Protein AF-0000000079571703 (afdb_homodimer)

Foldseek 3Di:
DDPLLLLLVLQLVQCLVPNLVRRDQQSSCVSSVHDRPPSCVVPVDSVSSLLSNLVSLLVVLVVQQVVLPPDPADLSNLLSVLVSLLCCLPPPLSSLVSLVRCCVPVVVSNVVSLVVSLVVQLVSCVVNPQPPSSVLSVVLSVVSNVVSVCSNPPDDDGDPSVVSSVVSVVSSVVNVVVVVD/DDPLLLLLVLQLVQCLVPNLVRRDQQSSCVSSVHDRPPSCVVPVDSVSSLLSNLVSLLVVLVVQQVVLPPDPADLSNLLSVLVSLLCCLPPPLSSLSSLVRCCVPVVVSNVVSLVVSLVVQLVSCVVNPQPPSSVLSVVLSVVSNVVSVCSNPPDDDGRPSVVSSVVSVVSSVVNVVVVVD

Organism: NCBI:txid1891644

InterPro domains:
  IPR001647 DNA-binding HTH domain, TetR-type [PS50977] (1-61)
  IPR009057 Homedomain-like superfamily [SSF46689] (3-68)
  IPR041583 Tetracyclin repressor-like, C-terminal, group 31 [PF17940] (73-173)

Structure (mmCIF, N/CA/C/O backbone):
data_AF-0000000079571703-model_v1
#
loop_
_entity.id
_entity.type
_entity.pdbx_description
1 polymer 'TetR family transcriptional regulator'
#
loop_
_atom_site.group_PDB
_atom_site.id
_atom_site.type_symbol
_atom_site.label_atom_id
_atom_site.label_alt_id
_atom_site.label_comp_id
_atom_site.label_asym_id
_atom_site.label_entity_id
_atom_site.label_seq_id
_atom_site.pdbx_PDB_ins_code
_atom_site.Cartn_x
_atom_site.Cartn_y
_atom_site.Cartn_z
_atom_site.occupancy
_atom_site.B_iso_or_equiv
_atom_site.auth_seq_id
_atom_site.auth_comp_id
_atom_site.auth_asym_id
_atom_site.auth_atom_id
_atom_site.pdbx_PDB_model_num
ATOM 1 N N . MET A 1 1 ? -10.977 -23.312 -18.25 1 82.06 1 MET A N 1
ATOM 2 C CA . MET A 1 1 ? -11.32 -22.672 -16.969 1 82.06 1 MET A CA 1
ATOM 3 C C . MET A 1 1 ? -12.43 -23.438 -16.266 1 82.06 1 MET A C 1
ATOM 5 O O . MET A 1 1 ? -13.438 -23.797 -16.891 1 82.06 1 MET A O 1
ATOM 9 N N . SER A 1 2 ? -12.133 -23.812 -15.055 1 91.31 2 SER A N 1
ATOM 10 C CA . SER A 1 2 ? -13.141 -24.547 -14.305 1 91.31 2 SER A CA 1
ATOM 11 C C . SER A 1 2 ? -14.281 -23.641 -13.852 1 91.31 2 SER A C 1
ATOM 13 O O . SER A 1 2 ? -14.148 -22.406 -13.875 1 91.31 2 SER A O 1
ATOM 15 N N . ARG A 1 3 ? -15.461 -24.234 -13.5 1 92.06 3 ARG A N 1
ATOM 16 C CA . ARG A 1 3 ? -16.594 -23.484 -12.984 1 92.06 3 ARG A CA 1
ATOM 17 C C . ARG A 1 3 ? -16.219 -22.719 -11.711 1 92.06 3 ARG A C 1
ATOM 19 O O . ARG A 1 3 ? -16.641 -21.578 -11.508 1 92.06 3 ARG A O 1
ATOM 26 N N . ARG A 1 4 ? -15.406 -23.375 -11.016 1 93.75 4 ARG A N 1
ATOM 27 C CA . ARG A 1 4 ? -14.938 -22.75 -9.773 1 93.75 4 ARG A CA 1
ATOM 28 C C . ARG A 1 4 ? -14.133 -21.5 -10.07 1 93.75 4 ARG A C 1
ATOM 30 O O . ARG A 1 4 ? -14.305 -20.469 -9.406 1 93.75 4 ARG A O 1
ATOM 37 N N . GLU A 1 5 ? -13.242 -21.625 -11.039 1 94.38 5 GLU A N 1
ATOM 38 C CA . GLU A 1 5 ? -12.43 -20.469 -11.43 1 94.38 5 GLU A CA 1
ATOM 39 C C . GLU A 1 5 ? -13.297 -19.344 -11.992 1 94.38 5 GLU A C 1
ATOM 41 O O . GLU A 1 5 ? -13.086 -18.172 -11.688 1 94.38 5 GLU A O 1
ATOM 46 N N . LEU A 1 6 ? -14.25 -19.719 -12.75 1 95.56 6 LEU A N 1
ATOM 47 C CA . LEU A 1 6 ? -15.172 -18.75 -13.336 1 95.56 6 LEU A CA 1
ATOM 48 C C . LEU A 1 6 ? -15.914 -17.984 -12.242 1 95.56 6 LEU A C 1
ATOM 50 O O . LEU A 1 6 ? -16.031 -16.75 -12.305 1 95.56 6 LEU A O 1
ATOM 54 N N . LEU A 1 7 ? -16.375 -18.719 -11.258 1 96.94 7 LEU A N 1
ATOM 55 C CA . LEU A 1 7 ? -17.141 -18.094 -10.18 1 96.94 7 LEU A CA 1
ATOM 56 C C . LEU A 1 7 ? -16.234 -17.219 -9.312 1 96.94 7 LEU A C 1
ATOM 58 O O . LEU A 1 7 ? -16.656 -16.141 -8.883 1 96.94 7 LEU A O 1
ATOM 62 N N . ALA A 1 8 ? -15.07 -17.719 -9.055 1 96.06 8 ALA A N 1
ATOM 63 C CA . ALA A 1 8 ? -14.125 -16.922 -8.273 1 96.06 8 ALA A CA 1
ATOM 64 C C . ALA A 1 8 ? -13.758 -15.625 -9.008 1 96.06 8 ALA A C 1
ATOM 66 O O . ALA A 1 8 ? -13.656 -14.562 -8.391 1 96.06 8 ALA A O 1
ATOM 67 N N . ASP A 1 9 ? -13.609 -15.711 -10.344 1 95.25 9 ASP A N 1
ATOM 68 C CA . ASP A 1 9 ? -13.344 -14.531 -11.156 1 95.25 9 ASP A CA 1
ATOM 69 C C . ASP A 1 9 ? -14.516 -13.555 -11.109 1 95.25 9 ASP A C 1
ATOM 71 O O . ASP A 1 9 ? -14.312 -12.344 -11.039 1 95.25 9 ASP A O 1
ATOM 75 N N . ALA A 1 10 ? -15.656 -14.086 -11.156 1 96.69 10 ALA A N 1
ATOM 76 C CA . ALA A 1 10 ? -16.859 -13.258 -11.062 1 96.69 10 ALA A CA 1
ATOM 77 C C . ALA A 1 10 ? -16.938 -12.562 -9.711 1 96.69 10 ALA A C 1
ATOM 79 O O . ALA A 1 10 ? -17.328 -11.391 -9.625 1 96.69 10 ALA A O 1
ATOM 80 N N . ALA A 1 11 ? -16.594 -13.336 -8.688 1 96.56 11 ALA A N 1
ATOM 81 C CA . ALA A 1 11 ? -16.562 -12.742 -7.355 1 96.56 11 ALA A CA 1
ATOM 82 C C . ALA A 1 11 ? -15.594 -11.562 -7.297 1 96.56 11 ALA A C 1
ATOM 84 O O . ALA A 1 11 ? -15.914 -10.516 -6.734 1 96.56 11 ALA A O 1
ATOM 85 N N . ILE A 1 12 ? -14.469 -11.742 -7.895 1 94.25 12 ILE A N 1
ATOM 86 C CA . ILE A 1 12 ? -13.461 -10.688 -7.961 1 94.25 12 ILE A CA 1
ATOM 87 C C . ILE A 1 12 ? -14.023 -9.469 -8.68 1 94.25 12 ILE A C 1
ATOM 89 O O . ILE A 1 12 ? -13.867 -8.336 -8.219 1 94.25 12 ILE A O 1
ATOM 93 N N . SER A 1 13 ? -14.75 -9.695 -9.742 1 94 13 SER A N 1
ATOM 94 C CA . SER A 1 13 ? -15.352 -8.609 -10.516 1 94 13 SER A CA 1
ATOM 95 C C . SER A 1 13 ? -16.391 -7.859 -9.695 1 94 13 SER A C 1
ATOM 97 O O . SER A 1 13 ? -16.453 -6.625 -9.727 1 94 13 SER A O 1
ATOM 99 N N . VAL A 1 14 ? -17.172 -8.586 -8.953 1 95.5 14 VAL A N 1
ATOM 100 C CA . VAL A 1 14 ? -18.219 -7.988 -8.117 1 95.5 14 VAL A CA 1
ATOM 101 C C . VAL A 1 14 ? -17.578 -7.055 -7.086 1 95.5 14 VAL A C 1
ATOM 103 O O . VAL A 1 14 ? -18 -5.91 -6.926 1 95.5 14 VAL A O 1
ATOM 106 N N . VAL A 1 15 ? -16.516 -7.531 -6.453 1 91.88 15 VAL A N 1
ATOM 107 C CA . VAL A 1 15 ? -15.875 -6.758 -5.398 1 91.88 15 VAL A CA 1
ATOM 108 C C . VAL A 1 15 ? -15.141 -5.566 -6.008 1 91.88 15 VAL A C 1
ATOM 110 O O . VAL A 1 15 ? -15.141 -4.473 -5.438 1 91.88 15 VAL A O 1
ATOM 113 N N . ALA A 1 16 ? -14.594 -5.789 -7.16 1 88.25 16 ALA A N 1
ATOM 114 C CA . ALA A 1 16 ? -13.883 -4.715 -7.848 1 88.25 16 ALA A CA 1
ATOM 115 C C . ALA A 1 16 ? -14.812 -3.547 -8.156 1 88.25 16 ALA A C 1
ATOM 117 O O . ALA A 1 16 ? -14.406 -2.385 -8.086 1 88.25 16 ALA A O 1
ATOM 118 N N . GLN A 1 17 ? -16.016 -3.822 -8.461 1 85.31 17 GLN A N 1
ATOM 119 C CA . GLN A 1 17 ? -16.984 -2.812 -8.906 1 85.31 17 GLN A CA 1
ATOM 120 C C . GLN A 1 17 ? -17.719 -2.191 -7.723 1 85.31 17 GLN A C 1
ATOM 122 O O . GLN A 1 17 ? -18.094 -1.02 -7.766 1 85.31 17 GLN A O 1
ATOM 127 N N . GLY A 1 18 ? -17.844 -2.969 -6.699 1 83.19 18 GLY A N 1
ATOM 128 C CA . GLY A 1 18 ? -18.734 -2.461 -5.676 1 83.19 18 GLY A CA 1
ATOM 129 C C . GLY A 1 18 ? -18.203 -2.645 -4.266 1 83.19 18 GLY A C 1
ATOM 130 O O . GLY A 1 18 ? -18.844 -2.232 -3.297 1 83.19 18 GLY A O 1
ATOM 131 N N . GLY A 1 19 ? -17.062 -3.246 -4.141 1 84.62 19 GLY A N 1
ATOM 132 C CA . GLY A 1 19 ? -16.531 -3.494 -2.812 1 84.62 19 GLY A CA 1
ATOM 133 C C . GLY A 1 19 ? -17.047 -4.777 -2.189 1 84.62 19 GLY A C 1
ATOM 134 O O . GLY A 1 19 ? -17.922 -5.434 -2.748 1 84.62 19 GLY A O 1
ATOM 135 N N . LEU A 1 20 ? -16.547 -5.105 -0.977 1 85.69 20 LEU A N 1
ATOM 136 C CA . LEU A 1 20 ? -16.859 -6.359 -0.301 1 85.69 20 LEU A CA 1
ATOM 137 C C . LEU A 1 20 ? -18.312 -6.391 0.14 1 85.69 20 LEU A C 1
ATOM 139 O O . LEU A 1 20 ? -18.922 -7.465 0.239 1 85.69 20 LEU A O 1
ATOM 143 N N . LYS A 1 21 ? -18.844 -5.258 0.403 1 84.62 21 LYS A N 1
ATOM 144 C CA . LYS A 1 21 ? -20.234 -5.18 0.853 1 84.62 21 LYS A CA 1
ATOM 145 C C . LYS A 1 21 ? -21.188 -5.691 -0.219 1 84.62 21 LYS A C 1
ATOM 147 O O . LYS A 1 21 ? -22.281 -6.156 0.093 1 84.62 21 LYS A O 1
ATOM 152 N N . ARG A 1 22 ? -20.766 -5.68 -1.418 1 90.5 22 ARG A N 1
ATOM 153 C CA . ARG A 1 22 ? -21.625 -6.086 -2.525 1 90.5 22 ARG A CA 1
ATOM 154 C C . ARG A 1 22 ? -21.453 -7.566 -2.85 1 90.5 22 ARG A C 1
ATOM 156 O O . ARG A 1 22 ? -22.172 -8.117 -3.676 1 90.5 22 ARG A O 1
ATOM 163 N N . LEU A 1 23 ? -20.484 -8.148 -2.229 1 94.06 23 LEU A N 1
ATOM 164 C CA . LEU A 1 23 ? -20.203 -9.555 -2.502 1 94.06 23 LEU A CA 1
ATOM 165 C C . LEU A 1 23 ? -21.281 -10.453 -1.917 1 94.06 23 LEU A C 1
ATOM 167 O O . LEU A 1 23 ? -21.312 -10.68 -0.706 1 94.06 23 LEU A O 1
ATOM 171 N N . THR A 1 24 ? -22.156 -10.938 -2.752 1 95.81 24 THR A N 1
ATOM 172 C CA . THR A 1 24 ? -23.172 -11.938 -2.402 1 95.81 24 THR A CA 1
ATOM 173 C C . THR A 1 24 ? -23.172 -13.07 -3.422 1 95.81 24 THR A C 1
ATOM 175 O O . THR A 1 24 ? -22.719 -12.906 -4.551 1 95.81 24 THR A O 1
ATOM 178 N N . HIS A 1 25 ? -23.703 -14.195 -2.922 1 97.38 25 HIS A N 1
ATOM 179 C CA . HIS A 1 25 ? -23.812 -15.312 -3.854 1 97.38 25 HIS A CA 1
ATOM 180 C C . HIS A 1 25 ? -24.641 -14.922 -5.074 1 97.38 25 HIS A C 1
ATOM 182 O O . HIS A 1 25 ? -24.281 -15.25 -6.207 1 97.38 25 HIS A O 1
ATOM 188 N N . ARG A 1 26 ? -25.656 -14.172 -4.844 1 97.38 26 ARG A N 1
ATOM 189 C CA . ARG A 1 26 ? -26.547 -13.742 -5.922 1 97.38 26 ARG A CA 1
ATOM 190 C C . ARG A 1 26 ? -25.812 -12.82 -6.895 1 97.38 26 ARG A C 1
ATOM 192 O O . ARG A 1 26 ? -25.938 -12.969 -8.109 1 97.38 26 ARG A O 1
ATOM 199 N N . ALA A 1 27 ? -25.125 -11.945 -6.414 1 97.56 27 ALA A N 1
ATOM 200 C CA . ALA A 1 27 ? -24.375 -11.008 -7.246 1 97.56 27 ALA A CA 1
ATOM 201 C C . ALA A 1 27 ? -23.328 -11.742 -8.086 1 97.56 27 ALA A C 1
ATOM 203 O O . ALA A 1 27 ? -23.094 -11.391 -9.242 1 97.56 27 ALA A O 1
ATOM 204 N N . VAL A 1 28 ? -22.672 -12.703 -7.496 1 98 28 VAL A N 1
ATOM 205 C CA . VAL A 1 28 ? -21.656 -13.484 -8.195 1 98 28 VAL A CA 1
ATOM 206 C C . VAL A 1 28 ? -22.297 -14.312 -9.297 1 98 28 VAL A C 1
ATOM 208 O O . VAL A 1 28 ? -21.797 -14.359 -10.422 1 98 28 VAL A O 1
ATOM 211 N N . ASP A 1 29 ? -23.406 -14.914 -8.961 1 98.12 29 ASP A N 1
ATOM 212 C CA . ASP A 1 29 ? -24.141 -15.664 -9.977 1 98.12 29 ASP A CA 1
ATOM 213 C C . ASP A 1 29 ? -24.469 -14.781 -11.18 1 98.12 29 ASP A C 1
ATOM 215 O O . ASP A 1 29 ? -24.25 -15.18 -12.32 1 98.12 29 ASP A O 1
ATOM 219 N N . ALA A 1 30 ? -24.984 -13.641 -10.891 1 98.06 30 ALA A N 1
ATOM 220 C CA . ALA A 1 30 ? -25.359 -12.688 -11.938 1 98.06 30 ALA A CA 1
ATOM 221 C C . ALA A 1 30 ? -24.141 -12.281 -12.766 1 98.06 30 ALA A C 1
ATOM 223 O O . ALA A 1 30 ? -24.203 -12.273 -14 1 98.06 30 ALA A O 1
ATOM 224 N N . SER A 1 31 ? -23.109 -11.969 -12.117 1 96.69 31 SER A N 1
ATOM 225 C CA . SER A 1 31 ? -21.891 -11.539 -12.789 1 96.69 31 SER A CA 1
ATOM 226 C C . SER A 1 31 ? -21.328 -12.648 -13.68 1 96.69 31 SER A C 1
ATOM 228 O O . SER A 1 31 ? -20.797 -12.367 -14.75 1 96.69 31 SER A O 1
ATOM 230 N N . ALA A 1 32 ? -21.453 -13.867 -13.227 1 97.19 32 ALA A N 1
ATOM 231 C CA . ALA A 1 32 ? -20.891 -15.016 -13.938 1 97.19 32 ALA A CA 1
ATOM 232 C C . ALA A 1 32 ? -21.844 -15.484 -15.039 1 97.19 32 ALA A C 1
ATOM 234 O O . ALA A 1 32 ? -21.469 -16.297 -15.883 1 97.19 32 ALA A O 1
ATOM 235 N N . GLY A 1 33 ? -23.031 -14.961 -14.992 1 97.69 33 GLY A N 1
ATOM 236 C CA . GLY A 1 33 ? -24.016 -15.391 -15.969 1 97.69 33 GLY A CA 1
ATOM 237 C C . GLY A 1 33 ? -24.469 -16.828 -15.766 1 97.69 33 GLY A C 1
ATOM 238 O O . GLY A 1 33 ? -24.641 -17.578 -16.734 1 97.69 33 GLY A O 1
ATOM 239 N N . VAL A 1 34 ? -24.562 -17.234 -14.555 1 97.31 34 VAL A N 1
ATOM 240 C CA . VAL A 1 34 ? -25.016 -18.594 -14.219 1 97.31 34 VAL A CA 1
ATOM 241 C C . VAL A 1 34 ? -26.328 -18.516 -13.461 1 97.31 34 VAL A C 1
ATOM 243 O O . VAL A 1 34 ? -26.719 -17.469 -12.961 1 97.31 34 VAL A O 1
ATOM 246 N N . PRO A 1 35 ? -27.016 -19.609 -13.406 1 97.06 35 PRO A N 1
ATOM 247 C CA . PRO A 1 35 ? -28.266 -19.625 -12.648 1 97.06 35 PRO A CA 1
ATOM 248 C C . PRO A 1 35 ? -28.078 -19.266 -11.18 1 97.06 35 PRO A C 1
ATOM 250 O O . PRO A 1 35 ? -27.047 -19.594 -10.586 1 97.06 35 PRO A O 1
ATOM 253 N N . THR A 1 36 ? -29.125 -18.641 -10.703 1 96.25 36 THR A N 1
ATOM 254 C CA . THR A 1 36 ? -29.125 -18.281 -9.289 1 96.25 36 THR A CA 1
ATOM 255 C C . THR A 1 36 ? -28.922 -19.516 -8.414 1 96.25 36 THR A C 1
ATOM 257 O O . THR A 1 36 ? -29.516 -20.562 -8.672 1 96.25 36 THR A O 1
ATOM 260 N N . GLY A 1 37 ? -28.094 -19.359 -7.418 1 96.12 37 GLY A N 1
ATOM 261 C CA . GLY A 1 37 ? -27.859 -20.453 -6.484 1 96.12 37 GLY A CA 1
ATOM 262 C C . GLY A 1 37 ? -26.641 -21.281 -6.828 1 96.12 37 GLY A C 1
ATOM 263 O O . GLY A 1 37 ? -26.219 -22.125 -6.043 1 96.12 37 GLY A O 1
ATOM 264 N N . THR A 1 38 ? -26.016 -21.062 -7.953 1 97.31 38 THR A N 1
ATOM 265 C CA . THR A 1 38 ? -24.844 -21.812 -8.391 1 97.31 38 THR A CA 1
ATOM 266 C C . THR A 1 38 ? -23.672 -21.578 -7.453 1 97.31 38 THR A C 1
ATOM 268 O O . THR A 1 38 ? -23.016 -22.531 -7.008 1 97.31 38 THR A O 1
ATOM 271 N N . THR A 1 39 ? -23.344 -20.328 -7.16 1 97.56 39 THR A N 1
ATOM 272 C CA . THR A 1 39 ? -22.219 -19.969 -6.301 1 97.56 39 THR A CA 1
ATOM 273 C C . THR A 1 39 ? -22.406 -20.562 -4.906 1 97.56 39 THR A C 1
ATOM 275 O O . THR A 1 39 ? -21.453 -21.094 -4.324 1 97.56 39 THR A O 1
ATOM 278 N N . SER A 1 40 ? -23.625 -20.562 -4.418 1 96.56 40 SER A N 1
ATOM 279 C CA . SER A 1 40 ? -23.875 -21.078 -3.076 1 96.56 40 SER A CA 1
ATOM 280 C C . SER A 1 40 ? -23.688 -22.594 -3.016 1 96.56 40 SER A C 1
ATOM 282 O O . SER A 1 40 ? -23.422 -23.141 -1.949 1 96.56 40 SER A O 1
ATOM 284 N N . ASN A 1 41 ? -23.828 -23.219 -4.148 1 96.5 41 ASN A N 1
ATOM 285 C CA . ASN A 1 41 ? -23.578 -24.656 -4.215 1 96.5 41 ASN A CA 1
ATOM 286 C C . ASN A 1 41 ? -22.109 -24.984 -3.998 1 96.5 41 ASN A C 1
ATOM 288 O O . ASN A 1 41 ? -21.766 -26.047 -3.471 1 96.5 41 ASN A O 1
ATOM 292 N N . TYR A 1 42 ? -21.266 -24.109 -4.383 1 96.44 42 TYR A N 1
ATOM 293 C CA . TYR A 1 42 ? -19.828 -24.297 -4.234 1 96.44 42 TYR A CA 1
ATOM 294 C C . TYR A 1 42 ? -19.344 -23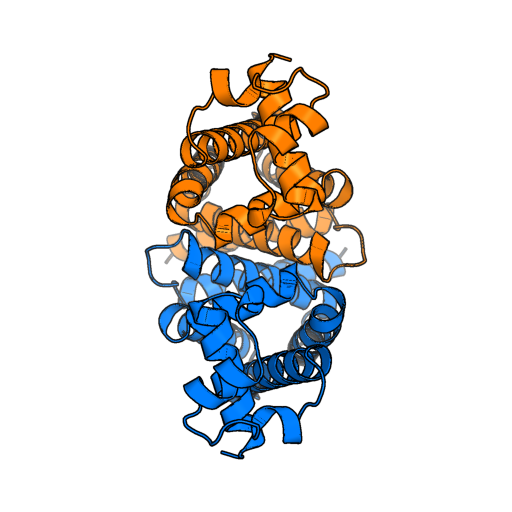.797 -2.881 1 96.44 42 TYR A C 1
ATOM 296 O O . TYR A 1 42 ? -18.484 -24.422 -2.244 1 96.44 42 TYR A O 1
ATOM 304 N N . TRP A 1 43 ? -19.812 -22.672 -2.506 1 97.31 43 TRP A N 1
ATOM 305 C CA . TRP A 1 43 ? -19.453 -22 -1.262 1 97.31 43 TRP A CA 1
ATOM 306 C C . TRP A 1 43 ? -20.688 -21.578 -0.482 1 97.31 43 TRP A C 1
ATOM 308 O O . TRP A 1 43 ? -21.328 -20.578 -0.816 1 97.31 43 TRP A O 1
ATOM 318 N N . ASN A 1 44 ? -20.906 -22.141 0.595 1 93.62 44 ASN A N 1
ATOM 319 C CA . ASN A 1 44 ? -22.203 -22.031 1.275 1 93.62 44 ASN A CA 1
ATOM 320 C C . ASN A 1 44 ? -22.188 -20.891 2.285 1 93.62 44 ASN A C 1
ATOM 322 O O . ASN A 1 44 ? -23.188 -20.656 2.982 1 93.62 44 ASN A O 1
ATOM 326 N N . SER A 1 45 ? -21.062 -20.312 2.494 1 95.25 45 SER A N 1
ATOM 327 C CA . SER A 1 45 ? -20.984 -19.156 3.367 1 95.25 45 SER A CA 1
ATOM 328 C C . SER A 1 45 ? -20.219 -18.016 2.703 1 95.25 45 SER A C 1
ATOM 330 O O . SER A 1 45 ? -19.422 -18.234 1.78 1 95.25 45 SER A O 1
ATOM 332 N N . ARG A 1 46 ? -20.484 -16.844 3.127 1 92.38 46 ARG A N 1
ATOM 333 C CA . ARG A 1 46 ? -19.766 -15.68 2.629 1 92.38 46 ARG A CA 1
ATOM 334 C C . ARG A 1 46 ? -18.266 -15.82 2.85 1 92.38 46 ARG A C 1
ATOM 336 O O . ARG A 1 46 ? -17.453 -15.445 1.99 1 92.38 46 ARG A O 1
ATOM 343 N N . GLN A 1 47 ? -17.969 -16.438 4.008 1 91.94 47 GLN A N 1
ATOM 344 C CA . GLN A 1 47 ? -16.562 -16.625 4.324 1 91.94 47 GLN A CA 1
ATOM 345 C C . GLN A 1 47 ? -15.906 -17.594 3.344 1 91.94 47 GLN A C 1
ATOM 347 O O . GLN A 1 47 ? -14.773 -17.375 2.902 1 91.94 47 GLN A O 1
ATOM 352 N N . ALA A 1 48 ? -16.578 -18.578 3.066 1 95.12 48 ALA A N 1
ATOM 353 C CA . ALA A 1 48 ? -16.047 -19.531 2.096 1 95.12 48 ALA A CA 1
ATOM 354 C C . ALA A 1 48 ? -15.852 -18.875 0.731 1 95.12 48 ALA A C 1
ATOM 356 O O . ALA A 1 48 ? -14.891 -19.188 0.025 1 95.12 48 ALA A O 1
ATOM 357 N N . LEU A 1 49 ? -16.75 -18.062 0.39 1 95.5 49 LEU A N 1
ATOM 358 C CA . LEU A 1 49 ? -16.641 -17.328 -0.871 1 95.5 49 LEU A CA 1
ATOM 359 C C . LEU A 1 49 ? -15.445 -16.391 -0.865 1 95.5 49 LEU A C 1
ATOM 361 O O . LEU A 1 49 ? -14.703 -16.312 -1.848 1 95.5 49 LEU A O 1
ATOM 365 N N . VAL A 1 50 ? -15.203 -15.75 0.191 1 93.31 50 VAL A N 1
ATOM 366 C CA . VAL A 1 50 ? -14.062 -14.859 0.339 1 93.31 50 VAL A CA 1
ATOM 367 C C . VAL A 1 50 ? -12.766 -15.664 0.238 1 93.31 50 VAL A C 1
ATOM 369 O O . VAL A 1 50 ? -11.828 -15.266 -0.462 1 93.31 50 VAL A O 1
ATOM 372 N N . ASP A 1 51 ? -12.742 -16.797 0.911 1 92.75 51 ASP A N 1
ATOM 373 C CA . ASP A 1 51 ? -11.57 -17.656 0.856 1 92.75 51 ASP A CA 1
ATOM 374 C C . ASP A 1 51 ? -11.281 -18.109 -0.576 1 92.75 51 ASP A C 1
ATOM 376 O O . ASP A 1 51 ? -10.125 -18.188 -0.984 1 92.75 51 ASP A O 1
ATOM 380 N N . ALA A 1 52 ? -12.328 -18.328 -1.262 1 93.94 52 ALA A N 1
ATOM 381 C CA . ALA A 1 52 ? -12.18 -18.734 -2.656 1 93.94 52 ALA A CA 1
ATOM 382 C C . ALA A 1 52 ? -11.594 -17.609 -3.502 1 93.94 52 ALA A C 1
ATOM 384 O O . ALA A 1 52 ? -10.773 -17.844 -4.387 1 93.94 52 ALA A O 1
ATOM 385 N N . MET A 1 53 ? -12.039 -16.484 -3.293 1 92.88 53 MET A N 1
ATOM 386 C CA . MET A 1 53 ? -11.516 -15.305 -3.99 1 92.88 53 MET A CA 1
ATOM 387 C C . MET A 1 53 ? -10.031 -15.117 -3.697 1 92.88 53 MET A C 1
ATOM 389 O O . MET A 1 53 ? -9.234 -14.875 -4.609 1 92.88 53 MET A O 1
ATOM 393 N N . ILE A 1 54 ? -9.633 -15.227 -2.42 1 91.25 54 ILE A N 1
ATOM 394 C CA . ILE A 1 54 ? -8.25 -15.078 -1.991 1 91.25 54 ILE A CA 1
ATOM 395 C C . ILE A 1 54 ? -7.387 -16.141 -2.654 1 91.25 54 ILE A C 1
ATOM 397 O O . ILE A 1 54 ? -6.301 -15.852 -3.164 1 91.25 54 ILE A O 1
ATOM 401 N N . ALA A 1 55 ? -7.887 -17.344 -2.672 1 91.31 55 ALA A N 1
ATOM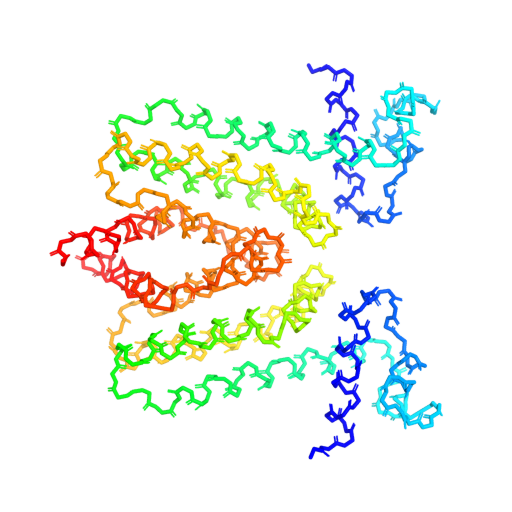 402 C CA . ALA A 1 55 ? -7.168 -18.438 -3.316 1 91.31 55 ALA A CA 1
ATOM 403 C C . ALA A 1 55 ? -6.977 -18.172 -4.805 1 91.31 55 ALA A C 1
ATOM 405 O O . ALA A 1 55 ? -5.91 -18.453 -5.359 1 91.31 55 ALA A O 1
ATOM 406 N N . ARG A 1 56 ? -8.016 -17.656 -5.43 1 92.5 56 ARG A N 1
ATOM 407 C CA . ARG A 1 56 ? -7.938 -17.328 -6.848 1 92.5 56 ARG A CA 1
ATOM 408 C C . ARG A 1 56 ? -6.895 -16.25 -7.105 1 92.5 56 ARG A C 1
ATOM 410 O O . ARG A 1 56 ? -6.105 -16.359 -8.047 1 92.5 56 ARG A O 1
ATOM 417 N N . LEU A 1 57 ? -6.871 -15.234 -6.328 1 90.06 57 LEU A N 1
ATOM 418 C CA . LEU A 1 57 ? -5.883 -14.172 -6.453 1 90.06 57 LEU A CA 1
ATOM 419 C C . LEU A 1 57 ? -4.469 -14.711 -6.277 1 90.06 57 LEU A C 1
ATOM 421 O O . LEU A 1 57 ? -3.559 -14.336 -7.02 1 90.06 57 LEU A O 1
ATOM 425 N N . GLU A 1 58 ? -4.27 -15.547 -5.281 1 87.38 58 GLU A N 1
ATOM 426 C CA . GLU A 1 58 ? -2.979 -16.188 -5.059 1 87.38 58 GLU A CA 1
ATOM 427 C C . GLU A 1 58 ? -2.533 -16.969 -6.289 1 87.38 58 GLU A C 1
ATOM 429 O O . GLU A 1 58 ? -1.363 -16.922 -6.676 1 87.38 58 GLU A O 1
ATOM 434 N N . GLU A 1 59 ? -3.482 -17.672 -6.84 1 87.88 59 GLU A N 1
ATOM 435 C CA . GLU A 1 59 ? -3.182 -18.438 -8.047 1 87.88 59 GLU A CA 1
ATOM 436 C C . GLU A 1 59 ? -2.717 -17.516 -9.18 1 87.88 59 GLU A C 1
ATOM 438 O O . GLU A 1 59 ? -1.771 -17.844 -9.898 1 87.88 59 GLU A O 1
ATOM 443 N N . LEU A 1 60 ? -3.371 -16.5 -9.32 1 84.75 60 LEU A N 1
ATOM 444 C CA . LEU A 1 60 ? -3.014 -15.531 -10.359 1 84.75 60 LEU A CA 1
ATOM 445 C C . LEU A 1 60 ? -1.637 -14.938 -10.086 1 84.75 60 LEU A C 1
ATOM 447 O O . LEU A 1 60 ? -0.85 -14.734 -11.016 1 84.75 60 LEU A O 1
ATOM 451 N N . ASP A 1 61 ? -1.327 -14.648 -8.828 1 81.62 61 ASP A N 1
ATOM 452 C CA . ASP A 1 61 ? -0.01 -14.148 -8.445 1 81.62 61 ASP A CA 1
ATOM 453 C C . ASP A 1 61 ? 1.078 -15.172 -8.766 1 81.62 61 ASP A C 1
ATOM 455 O O . ASP A 1 61 ? 2.121 -14.828 -9.32 1 81.62 61 ASP A O 1
ATOM 459 N N . PHE A 1 62 ? 0.806 -16.391 -8.398 1 79.88 62 PHE A N 1
ATOM 460 C CA . PHE A 1 62 ? 1.773 -17.453 -8.641 1 79.88 62 PHE A CA 1
ATOM 461 C C . PHE A 1 62 ? 2 -17.656 -10.133 1 79.88 62 PHE A C 1
ATOM 463 O O . PHE A 1 62 ? 3.121 -17.922 -10.562 1 79.88 62 PHE A O 1
ATOM 470 N N . ALA A 1 63 ? 0.912 -17.469 -10.875 1 76.88 63 ALA A N 1
ATOM 471 C CA . ALA A 1 63 ? 1.037 -17.609 -12.32 1 76.88 63 ALA A CA 1
ATOM 472 C C . ALA A 1 63 ? 1.991 -16.562 -12.891 1 76.88 63 ALA A C 1
ATOM 474 O O . ALA A 1 63 ? 2.756 -16.844 -13.812 1 76.88 63 ALA A O 1
ATOM 475 N N . VAL A 1 64 ? 1.959 -15.438 -12.359 1 70.88 64 VAL A N 1
ATOM 476 C CA . VAL A 1 64 ? 2.861 -14.375 -12.781 1 70.88 64 VAL A CA 1
ATOM 477 C C . VAL A 1 64 ? 4.301 -14.75 -12.438 1 70.88 64 VAL A C 1
ATOM 479 O O . VAL A 1 64 ? 5.207 -14.578 -13.25 1 70.88 64 VAL A O 1
ATOM 482 N N . TRP A 1 65 ? 4.453 -15.242 -11.219 1 70.19 65 TRP A N 1
ATOM 483 C CA . TRP A 1 65 ? 5.785 -15.625 -10.766 1 70.19 65 TRP A CA 1
ATOM 484 C C . TRP A 1 65 ? 6.309 -16.812 -11.562 1 70.19 65 TRP A C 1
ATOM 486 O O . TRP A 1 65 ? 7.492 -16.859 -11.906 1 70.19 65 TRP A O 1
ATOM 496 N N . ARG A 1 66 ? 5.379 -17.734 -11.789 1 69.56 66 ARG A N 1
ATOM 497 C CA . ARG A 1 66 ? 5.77 -18.922 -12.539 1 69.56 66 ARG A CA 1
ATOM 498 C C . ARG A 1 66 ? 6.156 -18.562 -13.969 1 69.56 66 ARG A C 1
ATOM 500 O O . ARG A 1 66 ? 7.027 -19.203 -14.562 1 69.56 66 ARG A O 1
ATOM 507 N N . ALA A 1 67 ? 5.414 -17.578 -14.438 1 64.81 67 ALA A N 1
ATOM 508 C CA . ALA A 1 67 ? 5.711 -17.156 -15.805 1 64.81 67 ALA A CA 1
ATOM 509 C C . ALA A 1 67 ? 7.082 -16.5 -15.891 1 64.81 67 ALA A C 1
ATOM 511 O O . ALA A 1 67 ? 7.676 -16.422 -16.969 1 64.81 67 ALA A O 1
ATOM 512 N N . THR A 1 68 ? 7.469 -15.883 -14.766 1 59.22 68 THR A N 1
ATOM 513 C CA . THR A 1 68 ? 8.797 -15.289 -14.703 1 59.22 68 THR A CA 1
ATOM 514 C C . THR A 1 68 ? 9.859 -16.359 -14.5 1 59.22 68 THR A C 1
ATOM 516 O O . THR A 1 68 ? 11.055 -16.109 -14.68 1 59.22 68 THR A O 1
ATOM 519 N N . VAL A 1 69 ? 9.523 -17.75 -14.047 1 57.56 69 VAL A N 1
ATOM 520 C CA . VAL A 1 69 ? 10.414 -18.844 -13.688 1 57.56 69 VAL A CA 1
ATOM 521 C C . VAL A 1 69 ? 10.789 -19.641 -14.938 1 57.56 69 VAL A C 1
ATOM 523 O O . VAL A 1 69 ? 9.992 -19.75 -15.867 1 57.56 69 VAL A O 1
ATOM 526 N N . PRO A 1 70 ? 12.258 -20.344 -14.57 1 59.72 70 PRO A N 1
ATOM 527 C CA . PRO A 1 70 ? 13.414 -19.922 -13.758 1 59.72 70 PRO A CA 1
ATOM 528 C C . PRO A 1 70 ? 14.297 -18.906 -14.477 1 59.72 70 PRO A C 1
ATOM 530 O O . PRO A 1 70 ? 14.766 -19.172 -15.594 1 59.72 70 PRO A O 1
ATOM 533 N N . PRO A 1 71 ? 14.266 -17.531 -13.734 1 64.25 71 PRO A N 1
ATOM 534 C CA . PRO A 1 71 ? 15.148 -16.578 -14.414 1 64.25 71 PRO A CA 1
ATOM 535 C C . PRO A 1 71 ? 16.609 -17.016 -14.398 1 64.25 71 PRO A C 1
ATOM 537 O O . PRO A 1 71 ? 17.062 -17.641 -13.43 1 64.25 71 PRO A O 1
ATOM 540 N N . GLU A 1 72 ? 17.25 -17.047 -15.5 1 76.88 72 GLU A N 1
ATOM 541 C CA . GLU A 1 72 ? 18.656 -17.438 -15.641 1 76.88 72 GLU A CA 1
ATOM 542 C C . GLU A 1 72 ? 19.547 -16.672 -14.664 1 76.88 72 GLU A C 1
ATOM 544 O O . GLU A 1 72 ? 20.531 -17.203 -14.164 1 76.88 72 GLU A O 1
ATOM 549 N N . ASP A 1 73 ? 19.172 -15.523 -14.406 1 90.38 73 ASP A N 1
ATOM 550 C CA . ASP A 1 73 ? 19.969 -14.742 -13.469 1 90.38 73 ASP A CA 1
ATOM 551 C C . ASP A 1 73 ? 19.109 -13.758 -12.695 1 90.38 73 ASP A C 1
ATOM 553 O O . ASP A 1 73 ? 17.891 -13.688 -12.914 1 90.38 73 ASP A O 1
ATOM 557 N N . LEU A 1 74 ? 19.719 -13.148 -11.805 1 92.12 74 LEU A N 1
ATOM 558 C CA . LEU A 1 74 ? 19.031 -12.266 -10.859 1 92.12 74 LEU A CA 1
ATOM 559 C C . LEU A 1 74 ? 18.406 -11.07 -11.57 1 92.12 74 LEU A C 1
ATOM 561 O O . LEU A 1 74 ? 17.297 -10.656 -11.234 1 92.12 74 LEU A O 1
ATOM 565 N N . ASP A 1 75 ? 19.094 -10.562 -12.594 1 92.31 75 ASP A N 1
ATOM 566 C CA . ASP A 1 75 ? 18.594 -9.414 -13.336 1 92.31 75 ASP A CA 1
ATOM 567 C C . ASP A 1 75 ? 17.312 -9.773 -14.094 1 92.31 75 ASP A C 1
ATOM 569 O O . ASP A 1 75 ? 16.375 -8.984 -14.148 1 92.31 75 ASP A O 1
ATOM 573 N N . GLU A 1 76 ? 17.312 -10.914 -14.656 1 91.88 76 GLU A N 1
ATOM 574 C CA . GLU A 1 76 ? 16.125 -11.398 -15.344 1 91.88 76 GLU A CA 1
ATOM 575 C C . GLU A 1 76 ? 14.961 -11.602 -14.375 1 91.88 76 GLU A C 1
ATOM 577 O O . GLU A 1 76 ? 13.812 -11.281 -14.695 1 91.88 76 GLU A O 1
ATOM 582 N N . LEU A 1 77 ? 15.312 -12.109 -13.25 1 91.38 77 LEU A N 1
ATOM 583 C CA . LEU A 1 77 ? 14.297 -12.312 -12.219 1 91.38 77 LEU A CA 1
ATOM 584 C C . LEU A 1 77 ? 13.664 -10.984 -11.812 1 91.38 77 LEU A C 1
ATOM 586 O O . LEU A 1 77 ? 12.438 -10.844 -11.828 1 91.38 77 LEU A O 1
ATOM 590 N N . LEU A 1 78 ? 14.445 -10.023 -11.523 1 93.62 78 LEU A N 1
ATOM 591 C CA . LEU A 1 78 ? 13.977 -8.727 -11.039 1 93.62 78 LEU A CA 1
ATOM 592 C C . LEU A 1 78 ? 13.273 -7.953 -12.148 1 93.62 78 LEU A C 1
ATOM 594 O O . LEU A 1 78 ? 12.273 -7.273 -11.898 1 93.62 78 LEU A O 1
ATOM 598 N N . GLY A 1 79 ? 13.805 -8.047 -13.32 1 93.19 79 GLY A N 1
ATOM 599 C CA . GLY A 1 79 ? 13.133 -7.457 -14.469 1 93.19 79 GLY A CA 1
ATOM 600 C C . GLY A 1 79 ? 11.766 -8.062 -14.734 1 93.19 79 GLY A C 1
ATOM 601 O O . GLY A 1 79 ? 10.812 -7.348 -15.031 1 93.19 79 GLY A O 1
ATOM 602 N N . GLY A 1 80 ? 11.703 -9.391 -14.672 1 91.56 80 GLY A N 1
ATOM 603 C CA . GLY A 1 80 ? 10.43 -10.078 -14.82 1 91.56 80 GLY A CA 1
ATOM 604 C C . GLY A 1 80 ? 9.414 -9.664 -13.773 1 91.56 80 GLY A C 1
ATOM 605 O O . GLY A 1 80 ? 8.234 -9.484 -14.086 1 91.56 80 GLY A O 1
ATOM 606 N N . LEU A 1 81 ? 9.852 -9.539 -12.562 1 92 81 LEU A N 1
ATOM 607 C CA . LEU A 1 81 ? 8.977 -9.078 -11.484 1 92 81 LEU A CA 1
ATOM 608 C C . LEU A 1 81 ? 8.469 -7.668 -11.766 1 92 81 LEU A C 1
ATOM 610 O O . LEU A 1 81 ? 7.273 -7.391 -11.609 1 92 81 LEU A O 1
ATOM 614 N N . ALA A 1 82 ? 9.336 -6.801 -12.156 1 94.75 82 ALA A N 1
ATOM 615 C CA . ALA A 1 82 ? 8.953 -5.43 -12.484 1 94.75 82 ALA A CA 1
ATOM 616 C C . ALA A 1 82 ? 7.91 -5.398 -13.594 1 94.75 82 ALA A C 1
ATOM 618 O O . ALA A 1 82 ? 6.93 -4.66 -13.516 1 94.75 82 ALA A O 1
ATOM 619 N N . ASN A 1 83 ? 8.117 -6.191 -14.594 1 93.25 83 ASN A N 1
ATOM 620 C CA . ASN A 1 83 ? 7.16 -6.281 -15.688 1 93.25 83 ASN A CA 1
ATOM 621 C C . ASN A 1 83 ? 5.801 -6.785 -15.211 1 93.25 83 ASN A C 1
ATOM 623 O O . ASN A 1 83 ? 4.762 -6.281 -15.641 1 93.25 83 ASN A O 1
ATOM 627 N N . ALA A 1 84 ? 5.84 -7.762 -14.398 1 91.31 84 ALA A N 1
ATOM 628 C CA . ALA A 1 84 ? 4.598 -8.32 -13.867 1 91.31 84 ALA A CA 1
ATOM 629 C C . ALA A 1 84 ? 3.811 -7.273 -13.094 1 91.31 84 ALA A C 1
ATOM 631 O O . ALA A 1 84 ? 2.59 -7.172 -13.234 1 91.31 84 ALA A O 1
ATOM 632 N N . ILE A 1 85 ? 4.469 -6.523 -12.297 1 93.38 85 ILE A N 1
ATOM 633 C CA . ILE A 1 85 ? 3.836 -5.469 -11.516 1 93.38 85 ILE A CA 1
ATOM 634 C C . ILE A 1 85 ? 3.256 -4.406 -12.445 1 93.38 85 ILE A C 1
ATOM 636 O O . ILE A 1 85 ? 2.117 -3.973 -12.266 1 93.38 85 ILE A O 1
ATOM 640 N N . ALA A 1 86 ? 4.043 -4.02 -13.422 1 93.5 86 ALA A N 1
ATOM 641 C CA . ALA A 1 86 ? 3.576 -3.029 -14.383 1 93.5 86 ALA A CA 1
ATOM 642 C C . ALA A 1 86 ? 2.328 -3.518 -15.117 1 93.5 86 ALA A C 1
ATOM 644 O O . ALA A 1 86 ? 1.381 -2.756 -15.312 1 93.5 86 ALA A O 1
ATOM 645 N N . MET A 1 87 ? 2.34 -4.723 -15.477 1 91.12 87 MET A N 1
ATOM 646 C CA . MET A 1 87 ? 1.199 -5.305 -16.172 1 91.12 87 MET A CA 1
ATOM 647 C C . MET A 1 87 ? -0.033 -5.34 -15.281 1 91.12 87 MET A C 1
ATOM 649 O O . MET A 1 87 ? -1.132 -4.988 -15.719 1 91.12 87 MET A O 1
ATOM 653 N N . LEU A 1 88 ? 0.145 -5.805 -14.062 1 90.19 88 LEU A N 1
ATOM 654 C CA . LEU A 1 88 ? -0.965 -5.82 -13.117 1 90.19 88 LEU A CA 1
ATOM 655 C C . LEU A 1 88 ? -1.553 -4.426 -12.945 1 90.19 88 LEU A C 1
ATOM 657 O O . LEU A 1 88 ? -2.773 -4.25 -12.984 1 90.19 88 LEU A O 1
ATOM 661 N N . ALA A 1 89 ? -0.709 -3.479 -12.805 1 91.81 89 ALA A N 1
ATOM 662 C CA . ALA A 1 89 ? -1.123 -2.098 -12.578 1 91.81 89 ALA A CA 1
ATOM 663 C C . ALA A 1 89 ? -1.887 -1.55 -13.781 1 91.81 89 ALA A C 1
ATOM 665 O O . ALA A 1 89 ? -2.863 -0.814 -13.617 1 91.81 89 ALA A O 1
ATOM 666 N N . SER A 1 90 ? -1.458 -1.868 -14.953 1 92.19 90 SER A N 1
ATOM 667 C CA . SER A 1 90 ? -2.006 -1.253 -16.156 1 92.19 90 SER A CA 1
ATOM 668 C C . SER A 1 90 ? -3.191 -2.049 -16.703 1 92.19 90 SER A C 1
ATOM 670 O O . SER A 1 90 ? -4.164 -1.472 -17.188 1 92.19 90 SER A O 1
ATOM 672 N N . GLU A 1 91 ? -3.137 -3.361 -16.578 1 88.44 91 GLU A N 1
ATOM 673 C CA . GLU A 1 91 ? -4.102 -4.191 -17.297 1 88.44 91 GLU A CA 1
ATOM 674 C C . GLU A 1 91 ? -5.148 -4.766 -16.344 1 88.44 91 GLU A C 1
ATOM 676 O O . GLU A 1 91 ? -6.207 -5.219 -16.781 1 88.44 91 GLU A O 1
ATOM 681 N N . LYS A 1 92 ? -4.805 -4.797 -15.133 1 89.69 92 LYS A N 1
ATOM 682 C CA . LYS A 1 92 ? -5.715 -5.461 -14.203 1 89.69 92 LYS A CA 1
ATOM 683 C C . LYS A 1 92 ? -5.957 -4.605 -12.961 1 89.69 92 LYS A C 1
ATOM 685 O O . LYS A 1 92 ? -5.84 -5.094 -11.836 1 89.69 92 LYS A O 1
ATOM 690 N N . PRO A 1 93 ? -6.348 -3.342 -13.133 1 88.56 93 PRO A N 1
ATOM 691 C CA . PRO A 1 93 ? -6.543 -2.465 -11.977 1 88.56 93 PRO A CA 1
ATOM 692 C C . PRO A 1 93 ? -7.633 -2.967 -11.031 1 88.56 93 PRO A C 1
ATOM 694 O O . PRO A 1 93 ? -7.562 -2.742 -9.82 1 88.56 93 PRO A O 1
ATOM 697 N N . ASP A 1 94 ? -8.555 -3.652 -11.555 1 86.38 94 ASP A N 1
ATOM 698 C CA . ASP A 1 94 ? -9.633 -4.199 -10.734 1 86.38 94 ASP A CA 1
ATOM 699 C C . ASP A 1 94 ? -9.102 -5.258 -9.766 1 86.38 94 ASP A C 1
ATOM 701 O O . ASP A 1 94 ? -9.531 -5.324 -8.609 1 86.38 94 ASP A O 1
ATOM 705 N N . LEU A 1 95 ? -8.211 -6.074 -10.242 1 90 95 LEU A N 1
ATOM 706 C CA . LEU A 1 95 ? -7.598 -7.086 -9.391 1 90 95 LEU A CA 1
ATOM 707 C C . LEU A 1 95 ? -6.805 -6.438 -8.258 1 90 95 LEU A C 1
ATOM 709 O O . LEU A 1 95 ? -6.828 -6.914 -7.121 1 90 95 LEU A O 1
ATOM 713 N N . VAL A 1 96 ? -6.141 -5.363 -8.609 1 90.88 96 VAL A N 1
ATOM 714 C CA . VAL A 1 96 ? -5.371 -4.629 -7.609 1 90.88 96 VAL A CA 1
ATOM 715 C C . VAL A 1 96 ? -6.312 -4.078 -6.539 1 90.88 96 VAL A C 1
ATOM 717 O O . VAL A 1 96 ? -6.062 -4.234 -5.344 1 90.88 96 VAL A O 1
ATOM 720 N N . ARG A 1 97 ? -7.41 -3.533 -6.945 1 88.62 97 ARG A N 1
ATOM 721 C CA . ARG A 1 97 ? -8.383 -2.971 -6.016 1 88.62 97 ARG A CA 1
ATOM 722 C C . ARG A 1 97 ? -8.945 -4.047 -5.094 1 88.62 97 ARG A C 1
ATOM 724 O O . ARG A 1 97 ? -9.109 -3.818 -3.893 1 88.62 97 ARG A O 1
ATOM 731 N N . VAL A 1 98 ? -9.211 -5.168 -5.613 1 90 98 VAL A N 1
ATOM 732 C CA . VAL A 1 98 ? -9.773 -6.258 -4.82 1 90 98 VAL A CA 1
ATOM 733 C C . VAL A 1 98 ? -8.75 -6.738 -3.797 1 90 98 VAL A C 1
ATOM 735 O O . VAL A 1 98 ? -9.094 -6.992 -2.641 1 90 98 VAL A O 1
ATOM 738 N N . ARG A 1 99 ? -7.508 -6.84 -4.215 1 88.62 99 ARG A N 1
ATOM 739 C CA . ARG A 1 99 ? -6.441 -7.234 -3.303 1 88.62 99 ARG A CA 1
ATOM 740 C C . ARG A 1 99 ? -6.348 -6.277 -2.121 1 88.62 99 ARG A C 1
ATOM 742 O O . ARG A 1 99 ? -6.281 -6.707 -0.968 1 88.62 99 ARG A O 1
ATOM 749 N N . LEU A 1 100 ? -6.324 -5.035 -2.461 1 86.06 100 LEU A N 1
ATOM 750 C CA . LEU A 1 100 ? -6.203 -4.016 -1.424 1 86.06 100 LEU A CA 1
ATOM 751 C C . LEU A 1 100 ? -7.395 -4.059 -0.476 1 86.06 100 LEU A C 1
ATOM 753 O O . LEU A 1 100 ? -7.234 -3.914 0.738 1 86.06 100 LEU A O 1
ATOM 757 N N . ALA A 1 101 ? -8.594 -4.277 -1.017 1 83.06 101 ALA A N 1
ATOM 758 C CA . ALA A 1 101 ? -9.789 -4.402 -0.193 1 83.06 101 ALA A CA 1
ATOM 759 C C . ALA A 1 101 ? -9.688 -5.602 0.745 1 83.06 101 ALA A C 1
ATOM 761 O O . ALA A 1 101 ? -10.047 -5.512 1.922 1 83.06 101 ALA A O 1
ATOM 762 N N . LEU A 1 102 ? -9.227 -6.66 0.215 1 84.5 102 LEU A N 1
ATOM 763 C CA . LEU A 1 102 ? -9.094 -7.879 1.01 1 84.5 102 LEU A CA 1
ATOM 764 C C . LEU A 1 102 ? -8.023 -7.715 2.08 1 84.5 102 LEU A C 1
ATOM 766 O O . LEU A 1 102 ? -8.172 -8.219 3.195 1 84.5 102 LEU A O 1
ATOM 770 N N . PHE A 1 103 ? -6.883 -6.973 1.774 1 80.88 103 PHE A N 1
ATOM 771 C CA . PHE A 1 103 ? -5.855 -6.66 2.76 1 80.88 103 PHE A CA 1
ATOM 772 C C . PHE A 1 103 ? -6.457 -5.922 3.949 1 80.88 103 PHE A C 1
ATOM 774 O O . PHE A 1 103 ? -6.203 -6.277 5.102 1 80.88 103 PHE A O 1
ATOM 781 N N . LEU A 1 104 ? -7.336 -5.066 3.688 1 77.38 104 LEU A N 1
ATOM 782 C CA . LEU A 1 104 ? -7.855 -4.191 4.734 1 77.38 104 LEU A CA 1
ATOM 783 C C . LEU A 1 104 ? -8.938 -4.898 5.547 1 77.38 104 LEU A C 1
ATOM 785 O O . LEU A 1 104 ? -9.008 -4.73 6.766 1 77.38 104 LEU A O 1
ATOM 789 N N . ASP A 1 105 ? -9.727 -5.758 4.898 1 78.5 105 ASP A N 1
ATOM 790 C CA . ASP A 1 105 ? -10.906 -6.316 5.562 1 78.5 105 ASP A CA 1
ATOM 791 C C . ASP A 1 105 ? -10.625 -7.727 6.082 1 78.5 105 ASP A C 1
ATOM 793 O O . ASP A 1 105 ? -11.266 -8.18 7.031 1 78.5 105 ASP A O 1
ATOM 797 N N . HIS A 1 106 ? -9.773 -8.406 5.41 1 78.75 106 HIS A N 1
ATOM 798 C CA . HIS A 1 106 ? -9.469 -9.789 5.766 1 78.75 106 HIS A CA 1
ATOM 799 C C . HIS A 1 106 ? -7.965 -10.008 5.891 1 78.75 106 HIS A C 1
ATOM 801 O O . HIS A 1 106 ? -7.418 -10.953 5.32 1 78.75 106 HIS A O 1
ATOM 807 N N . GLY A 1 107 ? -7.379 -9.156 6.664 1 73.88 107 GLY A N 1
ATOM 808 C CA . GLY A 1 107 ? -5.93 -9.094 6.766 1 73.88 107 GLY A CA 1
ATOM 809 C C . GLY A 1 107 ? -5.301 -10.422 7.145 1 73.88 107 GLY A C 1
ATOM 810 O O . GLY A 1 107 ? -4.309 -10.836 6.539 1 73.88 107 GLY A O 1
ATOM 811 N N . ASP A 1 108 ? -5.883 -11.148 8.07 1 76.69 108 ASP A N 1
ATOM 812 C CA . ASP A 1 108 ? -5.281 -12.383 8.57 1 76.69 108 ASP A CA 1
ATOM 813 C C . ASP A 1 108 ? -5.223 -13.445 7.469 1 76.69 108 ASP A C 1
ATOM 815 O O . ASP A 1 108 ? -4.199 -14.109 7.297 1 76.69 108 ASP A O 1
ATOM 819 N N . ARG A 1 109 ? -6.32 -13.609 6.742 1 77.5 109 ARG A N 1
ATOM 820 C CA . ARG A 1 109 ? -6.375 -14.609 5.68 1 77.5 109 ARG A CA 1
ATOM 821 C C . ARG A 1 109 ? -5.477 -14.211 4.512 1 77.5 109 ARG A C 1
ATOM 823 O O . ARG A 1 109 ? -4.77 -15.047 3.951 1 77.5 109 ARG A O 1
ATOM 830 N N . PHE A 1 110 ? -5.484 -13.039 4.281 1 80.06 110 PHE A N 1
ATOM 831 C CA . PHE A 1 110 ? -4.668 -12.555 3.176 1 80.06 110 PHE A CA 1
ATOM 832 C C . PHE A 1 110 ? -3.189 -12.578 3.545 1 80.06 110 PHE A C 1
ATOM 834 O O . PHE A 1 110 ? -2.334 -12.836 2.693 1 80.06 110 PHE A O 1
ATOM 841 N N . ALA A 1 111 ? -2.934 -12.492 4.871 1 81 111 ALA A N 1
ATOM 842 C CA . ALA A 1 111 ? -1.553 -12.523 5.348 1 81 111 ALA A CA 1
ATOM 843 C C . ALA A 1 111 ? -0.889 -13.859 5.023 1 81 111 ALA A C 1
ATOM 845 O O . ALA A 1 111 ? 0.279 -13.898 4.629 1 81 111 ALA A O 1
ATOM 846 N N . ARG A 1 112 ? -1.621 -14.906 5.145 1 83.69 112 ARG A N 1
ATOM 847 C CA . ARG A 1 112 ? -1.062 -16.219 4.859 1 83.69 112 ARG A CA 1
ATOM 848 C C . ARG A 1 112 ? -0.75 -16.375 3.377 1 83.69 112 ARG A C 1
ATOM 850 O O . ARG A 1 112 ? 0.324 -16.859 3.008 1 83.69 112 ARG A O 1
ATOM 857 N N . ALA A 1 113 ? -1.706 -15.992 2.557 1 83.62 113 ALA A N 1
ATOM 858 C CA . ALA A 1 113 ? -1.515 -16.078 1.111 1 83.62 113 ALA A CA 1
ATOM 859 C C . ALA A 1 113 ? -0.355 -15.188 0.662 1 83.62 113 ALA A C 1
ATOM 861 O O . ALA A 1 113 ? 0.506 -15.625 -0.105 1 83.62 113 ALA A O 1
ATOM 862 N N . HIS A 1 114 ? -0.288 -13.977 1.145 1 84.31 114 HIS A N 1
ATOM 863 C CA . HIS A 1 114 ? 0.786 -13.039 0.834 1 84.31 114 HIS A CA 1
ATOM 864 C C . HIS A 1 114 ? 2.133 -13.57 1.315 1 84.31 114 HIS A C 1
ATOM 866 O O . HIS A 1 114 ? 3.148 -13.406 0.633 1 84.31 114 HIS A O 1
ATOM 872 N N . GLY A 1 115 ? 2.115 -14.219 2.467 1 87.12 115 GLY A N 1
ATOM 873 C CA . GLY A 1 115 ? 3.322 -14.828 3.002 1 87.12 115 GLY A CA 1
ATOM 874 C C . GLY A 1 115 ? 3.891 -15.914 2.109 1 87.12 115 GLY A C 1
ATOM 875 O O . GLY A 1 115 ? 5.109 -16.031 1.958 1 87.12 115 GLY A O 1
ATOM 876 N N . ARG A 1 116 ? 3.033 -16.672 1.548 1 87.62 116 ARG A N 1
ATOM 877 C CA . ARG A 1 116 ? 3.477 -17.719 0.645 1 87.62 116 ARG A CA 1
ATOM 878 C C . ARG A 1 116 ? 4.129 -17.141 -0.604 1 87.62 116 ARG A C 1
ATOM 880 O O . ARG A 1 116 ? 5.16 -17.625 -1.061 1 87.62 116 ARG A O 1
ATOM 887 N N . VAL A 1 117 ? 3.543 -16.094 -1.111 1 84.94 117 VAL A N 1
ATOM 888 C CA . VAL A 1 117 ? 4.098 -15.445 -2.293 1 84.94 117 VAL A CA 1
ATOM 889 C C . VAL A 1 117 ? 5.461 -14.844 -1.96 1 84.94 117 VAL A C 1
ATOM 891 O O . VAL A 1 117 ? 6.418 -15.008 -2.717 1 84.94 117 VAL A O 1
ATOM 894 N N . ARG A 1 118 ? 5.566 -14.195 -0.864 1 88.88 118 ARG A N 1
ATOM 895 C CA . ARG A 1 118 ? 6.832 -13.633 -0.407 1 88.88 118 ARG A CA 1
ATOM 896 C C . ARG A 1 118 ? 7.879 -14.727 -0.202 1 88.88 118 ARG A C 1
ATOM 898 O O . ARG A 1 118 ? 9.062 -14.516 -0.478 1 88.88 118 ARG A O 1
ATOM 905 N N . GLY A 1 119 ? 7.418 -15.836 0.345 1 89.94 119 GLY A N 1
ATOM 906 C CA . GLY A 1 119 ? 8.312 -16.969 0.536 1 89.94 119 GLY A CA 1
ATOM 907 C C . GLY A 1 119 ? 8.906 -17.484 -0.761 1 89.94 119 GLY A C 1
ATOM 908 O O . GLY A 1 119 ? 10.086 -17.844 -0.81 1 89.94 119 GLY A O 1
ATOM 909 N N . VAL A 1 120 ? 8.109 -17.562 -1.771 1 88.12 120 VAL A N 1
ATOM 910 C CA . VAL A 1 120 ? 8.594 -17.969 -3.084 1 88.12 120 VAL A CA 1
ATOM 911 C C . VAL A 1 120 ? 9.672 -17 -3.566 1 88.12 120 VAL A C 1
ATOM 913 O O . VAL A 1 120 ? 10.734 -17.422 -4.035 1 88.12 120 VAL A O 1
ATOM 916 N N . LEU A 1 121 ? 9.414 -15.703 -3.443 1 90.06 121 LEU A N 1
ATOM 917 C CA . LEU A 1 121 ? 10.398 -14.703 -3.844 1 90.06 121 LEU A CA 1
ATOM 918 C C . LEU A 1 121 ? 11.68 -14.852 -3.033 1 90.06 121 LEU A C 1
ATOM 920 O O . LEU A 1 121 ? 12.781 -14.789 -3.586 1 90.06 121 LEU A O 1
ATOM 924 N N . ALA A 1 122 ? 11.531 -15.07 -1.749 1 93.19 122 ALA A N 1
ATOM 925 C CA . ALA A 1 122 ? 12.695 -15.258 -0.883 1 93.19 122 ALA A CA 1
ATOM 926 C C . ALA A 1 122 ? 13.523 -16.453 -1.332 1 93.19 122 ALA A C 1
ATOM 928 O O . ALA A 1 122 ? 14.75 -16.391 -1.37 1 93.19 122 ALA A O 1
ATOM 929 N N . GLY A 1 123 ? 12.797 -17.547 -1.549 1 91.44 123 GLY A N 1
ATOM 930 C CA . GLY A 1 123 ? 13.484 -18.719 -2.045 1 91.44 123 GLY A CA 1
ATOM 931 C C . GLY A 1 123 ? 14.234 -18.484 -3.338 1 91.44 123 GLY A C 1
ATOM 932 O O . GLY A 1 123 ? 15.359 -18.953 -3.508 1 91.44 123 GLY A O 1
ATOM 933 N N . LEU A 1 124 ? 13.656 -17.781 -4.289 1 90.06 124 LEU A N 1
ATOM 934 C CA . LEU A 1 124 ? 14.305 -17.453 -5.555 1 90.06 124 LEU A CA 1
ATOM 935 C C . LEU A 1 124 ? 15.523 -16.578 -5.328 1 90.06 124 LEU A C 1
ATOM 937 O O . LEU A 1 124 ? 16.578 -16.812 -5.926 1 90.06 124 LEU A O 1
ATOM 941 N N . LEU A 1 125 ? 15.391 -15.555 -4.473 1 92.62 125 LEU A N 1
ATOM 942 C CA . LEU A 1 125 ? 16.5 -14.664 -4.168 1 92.62 125 LEU A CA 1
ATOM 943 C C . LEU A 1 125 ? 17.656 -15.445 -3.521 1 92.62 125 LEU A C 1
ATOM 945 O O . LEU A 1 125 ? 18.812 -15.211 -3.84 1 92.62 125 LEU A O 1
ATOM 949 N N . GLU A 1 126 ? 17.281 -16.344 -2.637 1 93.56 126 GLU A N 1
ATOM 950 C CA . GLU A 1 126 ? 18.281 -17.188 -1.979 1 93.56 126 GLU A CA 1
ATOM 951 C C . GLU A 1 126 ? 19.047 -18.031 -2.994 1 93.56 126 GLU A C 1
ATOM 953 O O . GLU A 1 126 ? 20.266 -18.172 -2.904 1 93.56 126 GLU A O 1
ATOM 958 N N . ARG A 1 127 ? 18.344 -18.641 -3.902 1 91.62 127 ARG A N 1
ATOM 959 C CA . ARG A 1 127 ? 18.938 -19.469 -4.938 1 91.62 127 ARG A CA 1
ATOM 960 C C . ARG A 1 127 ? 19.938 -18.656 -5.773 1 91.62 127 ARG A C 1
ATOM 962 O O . ARG A 1 127 ? 20.875 -19.219 -6.336 1 91.62 127 ARG A O 1
ATOM 969 N N . HIS A 1 128 ? 19.719 -17.375 -5.871 1 91.75 128 HIS A N 1
ATOM 970 C CA . HIS A 1 128 ? 20.609 -16.516 -6.641 1 91.75 128 HIS A CA 1
ATOM 971 C C . HIS A 1 128 ? 21.688 -15.898 -5.754 1 91.75 128 HIS A C 1
ATOM 973 O O . HIS A 1 128 ? 22.359 -14.953 -6.16 1 91.75 128 HIS A O 1
ATOM 979 N N . GLY A 1 129 ? 21.75 -16.328 -4.5 1 92.75 129 GLY A N 1
ATOM 980 C CA . GLY A 1 129 ? 22.859 -15.969 -3.619 1 92.75 129 GLY A CA 1
ATOM 981 C C . GLY A 1 129 ? 22.641 -14.656 -2.889 1 92.75 129 GLY A C 1
ATOM 982 O O . GLY A 1 129 ? 23.578 -14.062 -2.371 1 92.75 129 GLY A O 1
ATOM 983 N N . VAL A 1 130 ? 21.438 -14.164 -2.834 1 93.56 130 VAL A N 1
ATOM 984 C CA . VAL A 1 130 ? 21.156 -12.914 -2.143 1 93.56 130 VAL A CA 1
ATOM 985 C C . VAL A 1 130 ? 21.219 -13.125 -0.633 1 93.56 130 VAL A C 1
ATOM 987 O O . VAL A 1 130 ? 20.5 -13.977 -0.091 1 93.56 130 VAL A O 1
ATOM 990 N N . PRO A 1 131 ? 22.172 -12.391 -0.013 1 91.75 131 PRO A N 1
ATOM 991 C CA . PRO A 1 131 ? 22.188 -12.508 1.447 1 91.75 131 PRO A CA 1
ATOM 992 C C . PRO A 1 131 ? 20.891 -12 2.088 1 91.75 131 PRO A C 1
ATOM 994 O O . PRO A 1 131 ? 20.25 -11.094 1.555 1 91.75 131 PRO A O 1
ATOM 997 N N . ASP A 1 132 ? 20.453 -12.562 3.209 1 92.56 132 ASP A N 1
ATOM 998 C CA . ASP A 1 132 ? 19.234 -12.18 3.928 1 92.56 132 ASP A CA 1
ATOM 999 C C . ASP A 1 132 ? 18.047 -12.117 2.986 1 92.56 132 ASP A C 1
ATOM 1001 O O . ASP A 1 132 ? 17.344 -11.109 2.93 1 92.56 132 ASP A O 1
ATOM 1005 N N . ALA A 1 133 ? 17.938 -13.117 2.172 1 95.19 133 ALA A N 1
ATOM 1006 C CA . ALA A 1 133 ? 16.938 -13.211 1.104 1 95.19 133 ALA A CA 1
ATOM 1007 C C . ALA A 1 133 ? 15.531 -12.938 1.636 1 95.19 133 ALA A C 1
ATOM 1009 O O . ALA A 1 133 ? 14.727 -12.289 0.962 1 95.19 133 ALA A O 1
ATOM 1010 N N . ALA A 1 134 ? 15.242 -13.367 2.832 1 93.81 134 ALA A N 1
ATOM 1011 C CA . ALA A 1 134 ? 13.914 -13.18 3.41 1 93.81 134 ALA A CA 1
ATOM 1012 C C . ALA A 1 134 ? 13.617 -11.703 3.645 1 93.81 134 ALA A C 1
ATOM 1014 O O . ALA A 1 134 ? 12.531 -11.227 3.311 1 93.81 134 ALA A O 1
ATOM 1015 N N . THR A 1 135 ? 14.555 -10.977 4.191 1 93.44 135 THR A N 1
ATOM 1016 C CA . THR A 1 135 ? 14.391 -9.547 4.449 1 93.44 135 THR A CA 1
ATOM 1017 C C . THR A 1 135 ? 14.281 -8.773 3.139 1 93.44 135 THR A C 1
ATOM 1019 O O . THR A 1 135 ? 13.445 -7.879 3.008 1 93.44 135 THR A O 1
ATOM 1022 N N . THR A 1 136 ? 15.141 -9.156 2.229 1 95.44 136 THR A N 1
ATOM 1023 C CA . THR A 1 136 ? 15.109 -8.5 0.926 1 95.44 136 THR A CA 1
ATOM 1024 C C . THR A 1 136 ? 13.773 -8.734 0.234 1 95.44 136 THR A C 1
ATOM 1026 O O . THR A 1 136 ? 13.18 -7.805 -0.322 1 95.44 136 THR A O 1
ATOM 1029 N N . ALA A 1 137 ? 13.289 -9.945 0.302 1 94.69 137 ALA A N 1
ATOM 1030 C CA . ALA A 1 137 ? 12.008 -10.281 -0.302 1 94.69 137 ALA A CA 1
ATOM 1031 C C . ALA A 1 137 ? 10.875 -9.469 0.325 1 94.69 137 ALA A C 1
ATOM 1033 O O . ALA A 1 137 ? 9.969 -9.016 -0.374 1 94.69 137 ALA A O 1
ATOM 1034 N N . ALA A 1 138 ? 10.914 -9.281 1.593 1 94.5 138 ALA A N 1
ATOM 1035 C CA . ALA A 1 138 ? 9.898 -8.5 2.291 1 94.5 138 ALA A CA 1
ATOM 1036 C C . ALA A 1 138 ? 9.906 -7.043 1.824 1 94.5 138 ALA A C 1
ATOM 1038 O O . ALA A 1 138 ? 8.852 -6.453 1.591 1 94.5 138 ALA A O 1
ATOM 1039 N N . LEU A 1 139 ? 11.055 -6.453 1.678 1 95.81 139 LEU A N 1
ATOM 1040 C CA . LEU A 1 139 ? 11.172 -5.07 1.222 1 95.81 139 LEU A CA 1
ATOM 1041 C C . LEU A 1 139 ? 10.68 -4.926 -0.213 1 95.81 139 LEU A C 1
ATOM 1043 O O . LEU A 1 139 ? 9.984 -3.959 -0.54 1 95.81 139 LEU A O 1
ATOM 1047 N N . ILE A 1 140 ? 11.062 -5.879 -1.03 1 95.75 140 ILE A N 1
ATOM 1048 C CA . ILE A 1 140 ? 10.625 -5.848 -2.42 1 95.75 140 ILE A CA 1
ATOM 1049 C C . ILE A 1 140 ? 9.109 -5.992 -2.486 1 95.75 140 ILE A C 1
ATOM 1051 O O . ILE A 1 140 ? 8.445 -5.277 -3.242 1 95.75 140 ILE A O 1
ATOM 1055 N N . ALA A 1 141 ? 8.602 -6.883 -1.709 1 94.38 141 ALA A N 1
ATOM 1056 C CA . ALA A 1 141 ? 7.152 -7.043 -1.647 1 94.38 141 ALA A CA 1
ATOM 1057 C C . ALA A 1 141 ? 6.473 -5.754 -1.192 1 94.38 141 ALA A C 1
ATOM 1059 O O . ALA A 1 141 ? 5.449 -5.355 -1.749 1 94.38 141 ALA A O 1
ATOM 1060 N N . ASP A 1 142 ? 7.016 -5.121 -0.158 1 95.56 142 ASP A N 1
ATOM 1061 C CA . ASP A 1 142 ? 6.473 -3.842 0.296 1 95.56 142 ASP A CA 1
ATOM 1062 C C . ASP A 1 142 ? 6.457 -2.82 -0.838 1 95.56 142 ASP A C 1
ATOM 1064 O O . ASP A 1 142 ? 5.449 -2.143 -1.056 1 95.56 142 ASP A O 1
ATOM 1068 N N . LEU A 1 143 ? 7.527 -2.717 -1.498 1 97 143 LEU A N 1
ATOM 1069 C CA . LEU A 1 143 ? 7.609 -1.77 -2.605 1 97 143 LEU A CA 1
ATOM 1070 C C . LEU A 1 143 ? 6.594 -2.113 -3.691 1 97 143 LEU A C 1
ATOM 1072 O O . LEU A 1 143 ? 5.906 -1.229 -4.207 1 97 143 LEU A O 1
ATOM 1076 N N . CYS A 1 144 ? 6.496 -3.359 -4.043 1 95.12 144 CYS A N 1
ATOM 1077 C CA . CYS A 1 144 ? 5.547 -3.795 -5.062 1 95.12 144 CYS A CA 1
ATOM 1078 C C . CYS A 1 144 ? 4.125 -3.396 -4.688 1 95.12 144 CYS A C 1
ATOM 1080 O O . CYS A 1 144 ? 3.402 -2.818 -5.5 1 95.12 144 CYS A O 1
ATOM 1082 N N . ASP A 1 145 ? 3.773 -3.678 -3.506 1 93.62 145 ASP A N 1
ATOM 1083 C CA . ASP A 1 145 ? 2.408 -3.387 -3.076 1 93.62 145 ASP A CA 1
ATOM 1084 C C . ASP A 1 145 ? 2.17 -1.882 -2.98 1 93.62 145 ASP A C 1
ATOM 1086 O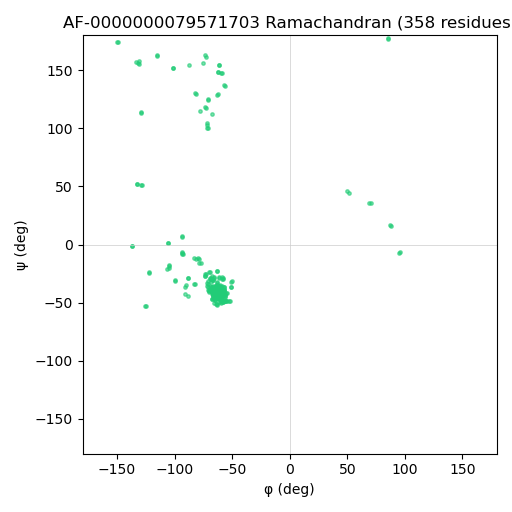 O . ASP A 1 145 ? 1.066 -1.403 -3.248 1 93.62 145 ASP A O 1
ATOM 1090 N N . GLY A 1 146 ? 3.184 -1.145 -2.549 1 94.62 146 GLY A N 1
ATOM 1091 C CA . GLY A 1 146 ? 3.082 0.305 -2.598 1 94.62 146 GLY A CA 1
ATOM 1092 C C . GLY A 1 146 ? 2.904 0.844 -4.004 1 94.62 146 GLY A C 1
ATOM 1093 O O . GLY A 1 146 ? 2.084 1.733 -4.234 1 94.62 146 GLY A O 1
ATOM 1094 N N . VAL A 1 147 ? 3.637 0.343 -4.922 1 95.5 147 VAL A N 1
ATOM 1095 C CA . VAL A 1 147 ? 3.52 0.728 -6.324 1 95.5 147 VAL A CA 1
ATOM 1096 C C . VAL A 1 147 ? 2.109 0.431 -6.828 1 95.5 147 VAL A C 1
ATOM 1098 O O . VAL A 1 147 ? 1.482 1.274 -7.473 1 95.5 147 VAL A O 1
ATOM 1101 N N . LEU A 1 148 ? 1.611 -0.716 -6.562 1 93.19 148 LEU A N 1
ATOM 1102 C CA . LEU A 1 148 ? 0.27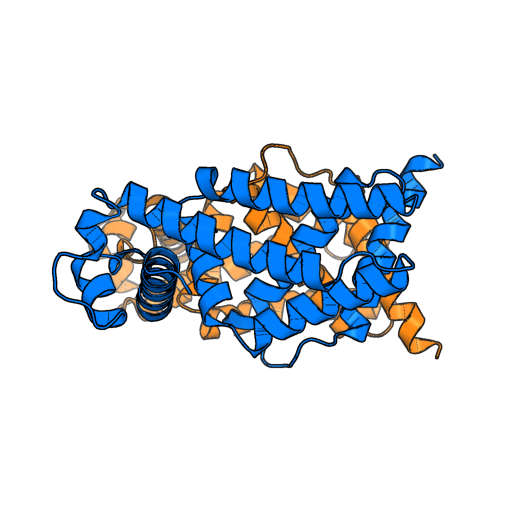5 -1.103 -7.004 1 93.19 148 LEU A CA 1
ATOM 1103 C C . LEU A 1 148 ? -0.787 -0.222 -6.355 1 93.19 148 LEU A C 1
ATOM 1105 O O . LEU A 1 148 ? -1.725 0.222 -7.02 1 93.19 148 LEU A O 1
ATOM 1109 N N . LEU A 1 149 ? -0.667 -0.017 -5.07 1 91.5 149 LEU A N 1
ATOM 1110 C CA . LEU A 1 149 ? -1.585 0.876 -4.367 1 91.5 149 LEU A CA 1
ATOM 1111 C C . LEU A 1 149 ? -1.651 2.234 -5.059 1 91.5 149 LEU A C 1
ATOM 1113 O O . LEU A 1 149 ? -2.74 2.734 -5.352 1 91.5 149 LEU A O 1
ATOM 1117 N N . HIS A 1 150 ? -0.498 2.807 -5.367 1 91.94 150 HIS A N 1
ATOM 1118 C CA . HIS A 1 150 ? -0.452 4.141 -5.949 1 91.94 150 HIS A CA 1
ATOM 1119 C C . HIS A 1 150 ? -0.909 4.125 -7.406 1 91.94 150 HIS A C 1
ATOM 1121 O O . HIS A 1 150 ? -1.459 5.109 -7.898 1 91.94 150 HIS A O 1
ATOM 1127 N N . SER A 1 151 ? -0.744 3.027 -8.07 1 91.5 151 SER A N 1
ATOM 1128 C CA . SER A 1 151 ? -1.149 2.924 -9.469 1 91.5 151 SER A CA 1
ATOM 1129 C C . SER A 1 151 ? -2.664 3.039 -9.617 1 91.5 151 SER A C 1
ATOM 1131 O O . SER A 1 151 ? -3.158 3.512 -10.641 1 91.5 151 SER A O 1
ATOM 1133 N N . VAL A 1 152 ? -3.389 2.65 -8.594 1 87.81 152 VAL A N 1
ATOM 1134 C CA . VAL A 1 152 ? -4.84 2.65 -8.727 1 87.81 152 VAL A CA 1
ATOM 1135 C C . VAL A 1 152 ? -5.434 3.814 -7.938 1 87.81 152 VAL A C 1
ATOM 1137 O O . VAL A 1 152 ? -6.652 3.973 -7.871 1 87.81 152 VAL A O 1
ATOM 1140 N N . THR A 1 153 ? -4.609 4.59 -7.336 1 84.56 153 THR A N 1
ATOM 1141 C CA . THR A 1 153 ? -5.133 5.656 -6.488 1 84.56 153 THR A CA 1
ATOM 1142 C C . THR A 1 153 ? -4.57 7.012 -6.91 1 84.56 153 THR A C 1
ATOM 1144 O O . THR A 1 153 ? -5.324 7.969 -7.105 1 84.56 153 THR A O 1
ATOM 1147 N N . VAL A 1 154 ? -3.221 7.129 -7.016 1 80.56 154 VAL A N 1
ATOM 1148 C CA . VAL A 1 154 ? -2.643 8.461 -7.141 1 80.56 154 VAL A CA 1
ATOM 1149 C C . VAL A 1 154 ? -1.824 8.547 -8.43 1 80.56 154 VAL A C 1
ATOM 1151 O O . VAL A 1 154 ? -1.595 9.641 -8.953 1 80.56 154 VAL A O 1
ATOM 1154 N N . ARG A 1 155 ? -1.364 7.438 -8.906 1 77.81 155 ARG A N 1
ATOM 1155 C CA . ARG A 1 155 ? -0.444 7.473 -10.039 1 77.81 155 ARG A CA 1
ATOM 1156 C C . ARG A 1 155 ? -1.201 7.617 -11.359 1 77.81 155 ARG A C 1
ATOM 1158 O O . ARG A 1 155 ? -2.152 6.879 -11.617 1 77.81 155 ARG A O 1
ATOM 1165 N N . SER A 1 156 ? -0.677 8.602 -12.062 1 78.5 156 SER A N 1
ATOM 1166 C CA . SER A 1 156 ? -1.312 8.844 -13.359 1 78.5 156 SER A CA 1
ATOM 1167 C C . SER A 1 156 ? -0.448 8.328 -14.5 1 78.5 156 SER A C 1
ATOM 1169 O O . SER A 1 156 ? -0.947 8.102 -15.609 1 78.5 156 SER A O 1
ATOM 1171 N N . GLU A 1 157 ? 0.802 8.117 -14.195 1 84.56 157 GLU A N 1
ATOM 1172 C CA . GLU A 1 157 ? 1.735 7.699 -15.234 1 84.56 157 GLU A CA 1
ATOM 1173 C C . GLU A 1 157 ? 2 6.199 -15.172 1 84.56 157 GLU A C 1
ATOM 1175 O O . GLU A 1 157 ? 1.915 5.594 -14.102 1 84.56 157 GLU A O 1
ATOM 1180 N N . PRO A 1 158 ? 2.332 5.652 -16.375 1 91.44 158 PRO A N 1
ATOM 1181 C CA . PRO A 1 158 ? 2.701 4.234 -16.375 1 91.44 158 PRO A CA 1
ATOM 1182 C C . PRO A 1 158 ? 3.932 3.943 -15.523 1 91.44 158 PRO A C 1
ATOM 1184 O O . PRO A 1 158 ? 4.766 4.828 -15.32 1 91.44 158 PRO A O 1
ATOM 1187 N N . ILE A 1 159 ? 3.965 2.746 -15.086 1 94.12 159 ILE A N 1
ATOM 1188 C CA . ILE A 1 159 ? 5.105 2.305 -14.289 1 94.12 159 ILE A CA 1
ATOM 1189 C C . ILE A 1 159 ? 6.34 2.184 -15.172 1 94.12 159 ILE A C 1
ATOM 1191 O O . ILE A 1 159 ? 6.277 1.603 -16.266 1 94.12 159 ILE A O 1
ATOM 1195 N N . ASP A 1 160 ? 7.379 2.877 -14.781 1 94.56 160 ASP A N 1
ATOM 1196 C CA . ASP A 1 160 ? 8.688 2.703 -15.414 1 94.56 160 ASP A CA 1
ATOM 1197 C C . ASP A 1 160 ? 9.305 1.362 -15.031 1 94.56 160 ASP A C 1
ATOM 1199 O O . ASP A 1 160 ? 9.977 1.255 -14 1 94.56 160 ASP A O 1
ATOM 1203 N N . VAL A 1 161 ? 9.195 0.359 -15.961 1 95.38 161 VAL A N 1
ATOM 1204 C CA . VAL A 1 161 ? 9.578 -1.018 -15.664 1 95.38 161 VAL A CA 1
ATOM 1205 C C . VAL A 1 161 ? 11.078 -1.085 -15.367 1 95.38 161 VAL A C 1
ATOM 1207 O O . VAL A 1 161 ? 11.492 -1.713 -14.391 1 95.38 161 VAL A O 1
ATOM 1210 N N . ASP A 1 162 ? 11.859 -0.417 -16.172 1 95.12 162 ASP A N 1
ATOM 1211 C CA . ASP A 1 162 ? 13.305 -0.431 -15.977 1 95.12 162 ASP A CA 1
ATOM 1212 C C . ASP A 1 162 ? 13.68 0.225 -14.648 1 95.12 162 ASP A C 1
ATOM 1214 O O . ASP A 1 162 ? 14.562 -0.262 -13.938 1 95.12 162 ASP A O 1
ATOM 1218 N N . GLY A 1 163 ? 13.008 1.323 -14.352 1 95.06 163 GLY A N 1
ATOM 1219 C CA . GLY A 1 163 ? 13.234 1.996 -13.078 1 95.06 163 GLY A CA 1
ATOM 1220 C C . GLY A 1 163 ? 12.875 1.142 -11.883 1 95.06 163 GLY A C 1
ATOM 1221 O O . GLY A 1 163 ? 13.609 1.118 -10.891 1 95.06 163 GLY A O 1
ATOM 1222 N N . LEU A 1 164 ? 11.797 0.425 -11.969 1 96.44 164 LEU A N 1
ATOM 1223 C CA . LEU A 1 164 ? 11.367 -0.441 -10.883 1 96.44 164 LEU A CA 1
ATOM 1224 C C . LEU A 1 164 ? 12.328 -1.607 -10.695 1 96.44 164 LEU A C 1
ATOM 1226 O O . LEU A 1 164 ? 12.664 -1.969 -9.562 1 96.44 164 LEU A O 1
ATOM 1230 N N . ALA A 1 165 ? 12.789 -2.164 -11.797 1 95.75 165 ALA A N 1
ATOM 1231 C CA . ALA A 1 165 ? 13.766 -3.244 -11.727 1 95.75 165 ALA A CA 1
ATOM 1232 C C . ALA A 1 165 ? 15.062 -2.77 -11.062 1 95.75 165 ALA A C 1
ATOM 1234 O O . ALA A 1 165 ? 15.648 -3.49 -10.258 1 95.75 165 ALA A O 1
ATOM 1235 N N . ARG A 1 166 ? 15.484 -1.548 -11.414 1 95.81 166 ARG A N 1
ATOM 1236 C CA . ARG A 1 166 ? 16.672 -0.972 -10.789 1 95.81 166 ARG A CA 1
ATOM 1237 C C . ARG A 1 166 ? 16.469 -0.795 -9.289 1 95.81 166 ARG A C 1
ATOM 1239 O O . ARG A 1 166 ? 17.375 -1.013 -8.492 1 95.81 166 ARG A O 1
ATOM 1246 N N . ALA A 1 167 ? 15.266 -0.375 -8.93 1 96.81 167 ALA A N 1
ATOM 1247 C CA . ALA A 1 167 ? 14.93 -0.226 -7.516 1 96.81 167 ALA A CA 1
ATOM 1248 C C . ALA A 1 167 ? 15.023 -1.562 -6.785 1 96.81 167 ALA A C 1
ATOM 1250 O O . ALA A 1 167 ? 15.562 -1.639 -5.68 1 96.81 167 ALA A O 1
ATOM 1251 N N . PHE A 1 168 ? 14.492 -2.627 -7.418 1 96.56 168 PHE A N 1
ATOM 1252 C CA . PHE A 1 168 ? 14.594 -3.957 -6.828 1 96.56 168 PHE A CA 1
ATOM 1253 C C . PHE A 1 168 ? 16.047 -4.355 -6.637 1 96.56 168 PHE A C 1
ATOM 1255 O O . PHE A 1 168 ? 16.422 -4.859 -5.574 1 96.56 168 PHE A O 1
ATOM 1262 N N . ARG A 1 169 ? 16.812 -4.125 -7.641 1 95.56 169 ARG A N 1
ATOM 1263 C CA . ARG A 1 169 ? 18.234 -4.465 -7.574 1 95.56 169 ARG A CA 1
ATOM 1264 C C . ARG A 1 169 ? 18.922 -3.709 -6.445 1 95.56 169 ARG A C 1
ATOM 1266 O O . ARG A 1 169 ? 19.781 -4.262 -5.754 1 95.56 169 ARG A O 1
ATOM 1273 N N . ALA A 1 170 ? 18.594 -2.463 -6.312 1 95.69 170 ALA A N 1
ATOM 1274 C CA . ALA A 1 170 ? 19.156 -1.656 -5.234 1 95.69 170 ALA A CA 1
ATOM 1275 C C . ALA A 1 170 ? 18.812 -2.238 -3.869 1 95.69 170 ALA A C 1
ATOM 1277 O O . ALA A 1 170 ? 19.641 -2.254 -2.961 1 95.69 170 ALA A O 1
ATOM 1278 N N . LEU A 1 171 ? 17.609 -2.693 -3.709 1 96.31 171 LEU A N 1
ATOM 1279 C CA . LEU A 1 171 ? 17.188 -3.285 -2.441 1 96.31 171 LEU A CA 1
ATOM 1280 C C . LEU A 1 171 ? 17.953 -4.578 -2.17 1 96.31 171 LEU A C 1
ATOM 1282 O O . LEU A 1 171 ? 18.297 -4.875 -1.021 1 96.31 171 LEU A O 1
ATOM 1286 N N . VAL A 1 172 ? 18.156 -5.34 -3.211 1 94.56 172 VAL A N 1
ATOM 1287 C CA . VAL A 1 172 ? 18.969 -6.543 -3.086 1 94.56 172 VAL A CA 1
ATOM 1288 C C . VAL A 1 172 ? 20.375 -6.168 -2.596 1 94.56 172 VAL A C 1
ATOM 1290 O O . VAL A 1 172 ? 20.922 -6.828 -1.715 1 94.56 172 VAL A O 1
ATOM 1293 N N . GLY A 1 173 ? 20.922 -5.09 -3.146 1 89.31 173 GLY A N 1
ATOM 1294 C CA . GLY A 1 173 ? 22.25 -4.625 -2.77 1 89.31 173 GLY A CA 1
ATOM 1295 C C . GLY A 1 173 ? 22.328 -4.117 -1.343 1 89.31 173 GLY A C 1
ATOM 1296 O O . GLY A 1 173 ? 23.375 -4.184 -0.708 1 89.31 173 GLY A O 1
ATOM 1297 N N . ALA A 1 174 ? 21.219 -3.555 -0.832 1 85.5 174 ALA A N 1
ATOM 1298 C CA . ALA A 1 174 ? 21.172 -3.002 0.52 1 85.5 174 ALA A CA 1
ATOM 1299 C C . ALA A 1 174 ? 21.312 -4.102 1.567 1 85.5 174 ALA A C 1
ATOM 1301 O O . ALA A 1 174 ? 21.812 -3.857 2.666 1 85.5 174 ALA A O 1
ATOM 1302 N N . SER A 1 175 ? 20.781 -5.27 1.338 1 75.88 175 SER A N 1
ATOM 1303 C CA . SER A 1 175 ? 20.844 -6.395 2.268 1 75.88 175 SER A CA 1
ATOM 1304 C C . SER A 1 175 ? 22.25 -6.977 2.322 1 75.88 175 SER A C 1
ATOM 1306 O O . SER A 1 175 ? 22.656 -7.523 3.348 1 75.88 175 SER A O 1
ATOM 1308 N N . ALA A 1 176 ? 22.891 -6.934 1.255 1 67.88 176 ALA A N 1
ATOM 1309 C CA . ALA A 1 176 ? 24.25 -7.449 1.198 1 67.88 176 ALA A CA 1
ATOM 1310 C C . ALA A 1 176 ? 25.172 -6.656 2.117 1 67.88 176 ALA A C 1
ATOM 1312 O O . ALA A 1 176 ? 26.141 -7.203 2.66 1 67.88 176 ALA A O 1
ATOM 1313 N N . THR A 1 177 ? 24.891 -5.41 2.262 1 59.41 177 THR A N 1
ATOM 1314 C CA . THR A 1 177 ? 25.734 -4.578 3.119 1 59.41 177 THR A CA 1
ATOM 1315 C C . THR A 1 177 ? 25.531 -4.949 4.586 1 59.41 177 THR A C 1
ATOM 1317 O O . THR A 1 177 ? 26.453 -4.789 5.398 1 59.41 177 THR A O 1
ATOM 1320 N N . ARG A 1 178 ? 24.469 -5.367 5.031 1 58.47 178 ARG A N 1
ATOM 1321 C CA . ARG A 1 178 ? 24.234 -5.82 6.398 1 58.47 178 ARG A CA 1
ATOM 1322 C C . ARG A 1 178 ? 25.078 -7.051 6.719 1 58.47 178 ARG A C 1
ATOM 1324 O O . ARG A 1 178 ? 25.516 -7.223 7.855 1 58.47 178 ARG A O 1
ATOM 1331 N N . GLY A 1 179 ? 24.984 -8.078 5.855 1 45.91 179 GLY A N 1
ATOM 1332 C CA . GLY A 1 179 ? 25.75 -9.305 6.062 1 45.91 179 GLY A CA 1
ATOM 1333 C C . GLY A 1 179 ? 27.25 -9.078 6.125 1 45.91 179 GLY A C 1
ATOM 1334 O O . GLY A 1 179 ? 28 -9.961 6.539 1 45.91 179 GLY A O 1
ATOM 1335 N N . GLY A 1 180 ? 27.875 -8.148 5.523 1 41.16 180 GLY A N 1
ATOM 1336 C CA . GLY A 1 180 ? 29.328 -7.973 5.637 1 41.16 180 GLY A CA 1
ATOM 1337 C C . GLY A 1 180 ? 29.734 -7.281 6.918 1 41.16 180 GLY A C 1
ATOM 1338 O O . GLY A 1 180 ? 30.906 -6.918 7.086 1 41.16 180 GLY A O 1
ATOM 1339 N N . LEU A 1 181 ? 28.828 -6.715 7.656 1 35.53 181 LEU A N 1
ATOM 1340 C CA . LEU A 1 181 ? 29.328 -6.246 8.945 1 35.53 181 LEU A CA 1
ATOM 1341 C C . LEU A 1 181 ? 29.328 -7.375 9.969 1 35.53 181 LEU A C 1
ATOM 1343 O O . LEU A 1 181 ? 28.453 -8.242 9.953 1 35.53 181 LEU A O 1
ATOM 1347 N N . MET B 1 1 ? -5.113 22.5 20.938 1 82.19 1 MET B N 1
ATOM 1348 C CA . MET B 1 1 ? -5.848 21.859 19.844 1 82.19 1 MET B CA 1
ATOM 1349 C C . MET B 1 1 ? -7.168 22.562 19.578 1 82.19 1 MET B C 1
ATOM 1351 O O . MET B 1 1 ? -7.914 22.875 20.5 1 82.19 1 MET B O 1
ATOM 1355 N N . SER B 1 2 ? -7.336 22.938 18.344 1 91.38 2 SER B N 1
ATOM 1356 C CA . SER B 1 2 ? -8.562 23.625 18 1 91.38 2 SER B CA 1
ATOM 1357 C C . SER B 1 2 ? -9.75 22.672 17.953 1 91.38 2 SER B C 1
ATOM 1359 O O . SER B 1 2 ? -9.57 21.453 17.906 1 91.38 2 SER B O 1
ATOM 1361 N N . ARG B 1 3 ? -11.023 23.234 18 1 92.25 3 ARG B N 1
ATOM 1362 C CA . ARG B 1 3 ? -12.234 22.422 17.891 1 92.25 3 ARG B CA 1
ATOM 1363 C C . ARG B 1 3 ? -12.281 21.672 16.562 1 92.25 3 ARG B C 1
ATOM 1365 O O . ARG B 1 3 ? -12.703 20.516 16.5 1 92.25 3 ARG B O 1
ATOM 1372 N N . ARG B 1 4 ? -11.766 22.359 15.641 1 93.75 4 ARG B N 1
ATOM 1373 C CA . ARG B 1 4 ? -11.719 21.75 14.312 1 93.75 4 ARG B CA 1
ATOM 1374 C C . ARG B 1 4 ? -10.812 20.531 14.305 1 93.75 4 ARG B C 1
ATOM 1376 O O . ARG B 1 4 ? -11.156 19.5 13.727 1 93.75 4 ARG B O 1
ATOM 1383 N N . GLU B 1 5 ? -9.656 20.688 14.922 1 94.44 5 GLU B N 1
ATOM 1384 C CA . GLU B 1 5 ? -8.711 19.578 15 1 94.44 5 GLU B CA 1
ATOM 1385 C C . GLU B 1 5 ? -9.297 18.422 15.812 1 94.44 5 GLU B C 1
ATOM 1387 O O . GLU B 1 5 ? -9.148 17.25 15.43 1 94.44 5 GLU B O 1
ATOM 1392 N N . LEU B 1 6 ? -9.938 18.75 16.844 1 95.62 6 LEU B N 1
ATOM 1393 C CA . LEU B 1 6 ? -10.57 17.75 17.688 1 95.62 6 LEU B CA 1
ATOM 1394 C C . LEU B 1 6 ? -11.602 16.953 16.906 1 95.62 6 LEU B C 1
ATOM 1396 O O . LEU B 1 6 ? -11.641 15.719 16.984 1 95.62 6 LEU B O 1
ATOM 1400 N N . LEU B 1 7 ? -12.398 17.656 16.141 1 97 7 LEU B N 1
ATOM 1401 C CA . LEU B 1 7 ? -13.461 17 15.375 1 97 7 LEU B CA 1
ATOM 1402 C C . LEU B 1 7 ? -12.867 16.172 14.242 1 97 7 LEU B C 1
ATOM 1404 O O . LEU B 1 7 ? -13.352 15.07 13.961 1 97 7 LEU B O 1
ATOM 1408 N N . ALA B 1 8 ? -11.875 16.703 13.625 1 96.12 8 ALA B N 1
ATOM 1409 C CA . ALA B 1 8 ? -11.219 15.953 12.562 1 96.12 8 ALA B CA 1
ATOM 1410 C C . ALA B 1 8 ? -10.57 14.688 13.109 1 96.12 8 ALA B C 1
ATOM 1412 O O . ALA B 1 8 ? -10.641 13.625 12.477 1 96.12 8 ALA B O 1
ATOM 1413 N N . ASP B 1 9 ? -9.984 14.773 14.312 1 95.25 9 ASP B N 1
ATOM 1414 C CA . ASP B 1 9 ? -9.406 13.609 14.969 1 95.25 9 ASP B CA 1
ATOM 1415 C C . ASP B 1 9 ? -10.477 12.578 15.312 1 95.25 9 ASP B C 1
ATOM 1417 O O . ASP B 1 9 ? -10.266 11.375 15.156 1 95.25 9 ASP B O 1
ATOM 1421 N N . ALA B 1 10 ? -11.562 13.078 15.742 1 96.69 10 ALA B N 1
ATOM 1422 C CA . ALA B 1 10 ? -12.688 12.195 16.047 1 96.69 10 ALA B CA 1
ATOM 1423 C C . ALA B 1 10 ? -13.195 11.492 14.797 1 96.69 10 ALA B C 1
ATOM 1425 O O . ALA B 1 10 ? -13.547 10.312 14.836 1 96.69 10 ALA B O 1
ATOM 1426 N N . ALA B 1 11 ? -13.25 12.273 13.734 1 96.62 11 ALA B N 1
ATOM 1427 C CA . ALA B 1 11 ? -13.648 11.688 12.461 1 96.62 11 ALA B CA 1
ATOM 1428 C C . ALA B 1 11 ? -12.711 10.547 12.062 1 96.62 11 ALA B C 1
ATOM 1430 O O . ALA B 1 11 ? -13.156 9.484 11.633 1 96.62 11 ALA B O 1
ATOM 1431 N N . ILE B 1 12 ? -11.453 10.766 12.25 1 94.38 12 ILE B N 1
ATOM 1432 C CA . ILE B 1 12 ? -10.438 9.758 11.953 1 94.38 12 ILE B CA 1
ATOM 1433 C C . ILE B 1 12 ? -10.68 8.523 12.812 1 94.38 12 ILE B C 1
ATOM 1435 O O . ILE B 1 12 ? -10.641 7.395 12.305 1 94.38 12 ILE B O 1
ATOM 1439 N N . SER B 1 13 ? -11 8.711 14.055 1 94.06 13 SER B N 1
ATOM 1440 C CA . SER B 1 13 ? -11.266 7.609 14.969 1 94.06 13 SER B CA 1
ATOM 1441 C C . SER B 1 13 ? -12.492 6.809 14.539 1 94.06 13 SER B C 1
ATOM 1443 O O . SER B 1 13 ? -12.477 5.578 14.578 1 94.06 13 SER B O 1
ATOM 1445 N N . VAL B 1 14 ? -13.508 7.512 14.109 1 95.5 14 VAL B N 1
ATOM 1446 C CA . VAL B 1 14 ? -14.742 6.871 13.664 1 95.5 14 VAL B CA 1
ATOM 1447 C C . VAL B 1 14 ? -14.445 5.965 12.469 1 95.5 14 VAL B C 1
ATOM 1449 O O . VAL B 1 14 ? -14.859 4.801 12.453 1 95.5 14 VAL B O 1
ATOM 1452 N N . VAL B 1 15 ? -13.695 6.48 11.523 1 91.88 15 VAL B N 1
ATOM 1453 C CA . VAL B 1 15 ? -13.414 5.73 10.305 1 91.88 15 VAL B CA 1
ATOM 1454 C C . VAL B 1 15 ? -12.477 4.57 10.617 1 91.88 15 VAL B C 1
ATOM 1456 O O . VAL B 1 15 ? -12.625 3.477 10.07 1 91.88 15 VAL B O 1
ATOM 1459 N N . ALA B 1 16 ? -11.578 4.824 11.516 1 88.31 16 ALA B N 1
ATOM 1460 C CA . ALA B 1 16 ? -10.633 3.779 11.906 1 88.31 16 ALA B CA 1
ATOM 1461 C C . ALA B 1 16 ? -11.359 2.576 12.5 1 88.31 16 ALA B C 1
ATOM 1463 O O . ALA B 1 16 ? -10.953 1.431 12.289 1 88.31 16 ALA B O 1
ATOM 1464 N N . GLN B 1 17 ? -12.398 2.812 13.203 1 85.31 17 GLN B N 1
ATOM 1465 C CA . GLN B 1 17 ? -13.102 1.766 13.938 1 85.31 17 GLN B CA 1
ATOM 1466 C C . GLN B 1 17 ? -14.172 1.111 13.062 1 85.31 17 GLN B C 1
ATOM 1468 O O . GLN B 1 17 ? -14.469 -0.074 13.227 1 85.31 17 GLN B O 1
ATOM 1473 N N . GLY B 1 18 ? -14.664 1.878 12.156 1 83 18 GLY B N 1
ATOM 1474 C CA . GLY B 1 18 ? -15.836 1.329 11.492 1 83 18 GLY B CA 1
ATOM 1475 C C . GLY B 1 18 ? -15.82 1.53 9.992 1 83 18 GLY B C 1
ATOM 1476 O O . GLY B 1 18 ? -16.734 1.089 9.289 1 83 18 GLY B O 1
ATOM 1477 N N . GLY B 1 19 ? -14.812 2.178 9.484 1 84.44 19 GLY B N 1
ATOM 1478 C CA . GLY B 1 19 ? -14.766 2.445 8.062 1 84.44 19 GLY B CA 1
ATOM 1479 C C . GLY B 1 19 ? -15.508 3.703 7.66 1 84.44 19 GLY B C 1
ATOM 1480 O O . GLY B 1 19 ? -16.172 4.328 8.492 1 84.44 19 GLY B O 1
ATOM 1481 N N . LEU B 1 20 ? -15.469 4.043 6.355 1 85.62 20 LEU B N 1
ATOM 1482 C CA . LEU B 1 20 ? -16.047 5.281 5.84 1 85.62 20 LEU B CA 1
ATOM 1483 C C . LEU B 1 20 ? -17.562 5.246 5.914 1 85.62 20 LEU B C 1
ATOM 1485 O O . LEU B 1 20 ? -18.203 6.293 6.035 1 85.62 20 LEU B O 1
ATOM 1489 N N . LYS B 1 21 ? -18.094 4.102 5.836 1 84.38 21 LYS B N 1
ATOM 1490 C CA . LYS B 1 21 ? -19.547 3.961 5.879 1 84.38 21 LYS B CA 1
ATOM 1491 C C . LYS B 1 21 ? -20.109 4.434 7.219 1 84.38 21 LYS B C 1
ATOM 1493 O O . LYS B 1 21 ? -21.266 4.844 7.305 1 84.38 21 LYS B O 1
ATOM 1498 N N . ARG B 1 22 ? -19.297 4.441 8.195 1 90.44 22 ARG B N 1
ATOM 1499 C CA . ARG B 1 22 ? -19.75 4.809 9.531 1 90.44 22 ARG B CA 1
ATOM 1500 C C . ARG B 1 22 ? -19.531 6.297 9.789 1 90.44 22 ARG B C 1
ATOM 1502 O O . ARG B 1 22 ? -19.953 6.82 10.82 1 90.44 22 ARG B O 1
ATOM 1509 N N . LEU B 1 23 ? -18.859 6.906 8.891 1 94.19 23 LEU B N 1
ATOM 1510 C CA . LEU B 1 23 ? -18.547 8.32 9.07 1 94.19 23 LEU B CA 1
ATOM 1511 C C . LEU B 1 23 ? -19.812 9.172 8.891 1 94.19 23 LEU B C 1
ATOM 1513 O O . LEU B 1 23 ? -20.266 9.383 7.766 1 94.19 23 LEU B O 1
ATOM 1517 N N . THR B 1 24 ? -20.359 9.648 9.977 1 95.75 24 THR B N 1
ATOM 1518 C CA . THR B 1 24 ? -21.469 10.602 10 1 95.75 24 THR B CA 1
ATOM 1519 C C . THR B 1 24 ? -21.188 11.734 10.977 1 95.75 24 THR B C 1
ATOM 1521 O O . THR B 1 24 ? -20.359 11.586 11.883 1 95.75 24 THR B O 1
ATOM 1524 N N . HIS B 1 25 ? -21.891 12.828 10.695 1 97.44 25 HIS B N 1
ATOM 1525 C CA . HIS B 1 25 ? -21.734 13.938 11.625 1 97.44 25 HIS B CA 1
ATOM 1526 C C . HIS B 1 25 ? -22.094 13.516 13.047 1 97.44 25 HIS B C 1
ATOM 1528 O O . HIS B 1 25 ? -21.375 13.859 13.992 1 97.44 25 HIS B O 1
ATOM 1534 N N . ARG B 1 26 ? -23.094 12.734 13.164 1 97.38 26 ARG B N 1
ATOM 1535 C CA . ARG B 1 26 ? -23.547 12.273 14.477 1 97.38 26 ARG B CA 1
ATOM 1536 C C . ARG B 1 26 ? -22.5 11.383 15.133 1 97.38 26 ARG B C 1
ATOM 1538 O O . ARG B 1 26 ? -22.219 11.523 16.328 1 97.38 26 ARG B O 1
ATOM 1545 N N . ALA B 1 27 ? -21.984 10.531 14.438 1 97.56 27 ALA B N 1
ATOM 1546 C CA . ALA B 1 27 ? -20.953 9.633 14.961 1 97.56 27 ALA B CA 1
ATOM 1547 C C . ALA B 1 27 ? -19.719 10.406 15.406 1 97.56 27 ALA B C 1
ATOM 1549 O O . ALA B 1 27 ? -19.094 10.062 16.422 1 97.56 27 ALA B O 1
ATOM 1550 N N . VAL B 1 28 ? -19.344 11.375 14.641 1 98 28 VAL B N 1
ATOM 1551 C CA . VAL B 1 28 ? -18.172 12.203 14.961 1 98 28 VAL B CA 1
ATOM 1552 C C . VAL B 1 28 ? -18.453 13 16.234 1 98 28 VAL B C 1
ATOM 1554 O O . VAL B 1 28 ? -17.594 13.07 17.125 1 98 28 VAL B O 1
ATOM 1557 N N . ASP B 1 29 ? -19.625 13.57 16.281 1 98.12 29 ASP B N 1
ATOM 1558 C CA . ASP B 1 29 ? -20.016 14.289 17.5 1 98.12 29 ASP B CA 1
ATOM 1559 C C . ASP B 1 29 ? -19.891 13.398 18.734 1 98.12 29 ASP B C 1
ATOM 1561 O O . ASP B 1 29 ? -19.312 13.805 19.734 1 98.12 29 ASP B O 1
ATOM 1565 N N . ALA B 1 30 ? -20.422 12.234 18.625 1 98.06 30 ALA B N 1
ATOM 1566 C CA . ALA B 1 30 ? -20.391 11.266 19.719 1 98.06 30 ALA B CA 1
ATOM 1567 C C . ALA B 1 30 ? -18.953 10.906 20.094 1 98.06 30 ALA B C 1
ATOM 1569 O O . ALA B 1 30 ? -18.594 10.898 21.266 1 98.06 30 ALA B O 1
ATOM 1570 N N . SER B 1 31 ? -18.188 10.641 19.125 1 96.69 31 SER B N 1
ATOM 1571 C CA . SER B 1 31 ? -16.797 10.258 19.344 1 96.69 31 SER B CA 1
ATOM 1572 C C . SER B 1 31 ? -16.016 11.391 20.016 1 96.69 31 SER B C 1
ATOM 1574 O O . SER B 1 31 ? -15.133 11.133 20.844 1 96.69 31 SER B O 1
ATOM 1576 N N . ALA B 1 32 ? -16.312 12.602 19.625 1 97.19 32 ALA B N 1
ATOM 1577 C CA . ALA B 1 32 ? -15.602 13.773 20.125 1 97.19 32 ALA B CA 1
ATOM 1578 C C . ALA B 1 32 ? -16.141 14.203 21.484 1 97.19 32 ALA B C 1
ATOM 1580 O O . ALA B 1 32 ? -15.539 15.031 22.172 1 97.19 32 ALA B O 1
ATOM 1581 N N . GLY B 1 33 ? -17.266 13.648 21.844 1 97.69 33 GLY B N 1
ATOM 1582 C CA . GLY B 1 33 ? -17.875 14.031 23.094 1 97.69 33 GLY B CA 1
ATOM 1583 C C . GLY B 1 33 ? -18.438 15.438 23.078 1 97.69 33 GLY B C 1
ATOM 1584 O O . GLY B 1 33 ? -18.312 16.188 24.047 1 97.69 33 GLY B O 1
ATOM 1585 N N . VAL B 1 34 ? -18.953 15.828 21.969 1 97.38 34 VAL B N 1
ATOM 1586 C CA . VAL B 1 34 ? -19.531 17.156 21.828 1 97.38 34 VAL B CA 1
ATOM 1587 C C . VAL B 1 34 ? -21.031 17.031 21.562 1 97.38 34 VAL B C 1
ATOM 1589 O O . VAL B 1 34 ? -21.516 15.953 21.203 1 97.38 34 VAL B O 1
ATOM 1592 N N . PRO B 1 35 ? -21.734 18.094 21.75 1 97.12 35 PRO B N 1
ATOM 1593 C CA . PRO B 1 35 ? -23.172 18.047 21.469 1 97.12 35 PRO B CA 1
ATOM 1594 C C . PRO B 1 35 ? -23.469 17.688 20 1 97.12 35 PRO B C 1
ATOM 1596 O O . PRO B 1 35 ? -22.719 18.078 19.109 1 97.12 35 PRO B O 1
ATOM 1599 N N . THR B 1 36 ? -24.578 17.016 19.906 1 96.31 36 THR B N 1
ATOM 1600 C CA . THR B 1 36 ? -25.047 16.656 18.562 1 96.31 36 THR B CA 1
ATOM 1601 C C . THR B 1 36 ? -25.203 17.906 17.688 1 96.31 36 THR B C 1
ATOM 1603 O O . THR B 1 36 ? -25.734 18.922 18.156 1 96.31 36 THR B O 1
ATOM 1606 N N . GLY B 1 37 ? -24.75 17.797 16.469 1 96.12 37 GLY B N 1
ATOM 1607 C CA . GLY B 1 37 ? -24.891 18.891 15.531 1 96.12 37 GLY B CA 1
ATOM 1608 C C . GLY B 1 37 ? -23.656 19.781 15.461 1 96.12 37 GLY B C 1
ATOM 1609 O O . GLY B 1 37 ? -23.562 20.641 14.586 1 96.12 37 GLY B O 1
ATOM 1610 N N . THR B 1 38 ? -22.688 19.578 16.297 1 97.31 38 THR B N 1
ATOM 1611 C CA . THR B 1 38 ? -21.469 20.391 16.328 1 97.31 38 THR B CA 1
ATOM 1612 C C . THR B 1 38 ? -20.672 20.203 15.047 1 97.31 38 THR B C 1
ATOM 1614 O O . THR B 1 38 ? -20.25 21.188 14.43 1 97.31 38 THR B O 1
ATOM 1617 N N . THR B 1 39 ? -20.422 18.969 14.648 1 97.62 39 THR B N 1
ATOM 1618 C CA . THR B 1 39 ? -19.625 18.656 13.461 1 97.62 39 THR B CA 1
ATOM 1619 C C . THR B 1 39 ? -20.297 19.25 12.211 1 97.62 39 THR B C 1
ATOM 1621 O O . THR B 1 39 ? -19.609 19.812 11.352 1 97.62 39 THR B O 1
ATOM 1624 N N . SER B 1 40 ? -21.594 19.203 12.164 1 96.5 40 SER B N 1
ATOM 1625 C CA . SER B 1 40 ? -22.312 19.703 10.992 1 96.5 40 SER B CA 1
ATOM 1626 C C . SER B 1 40 ? -22.219 21.234 10.891 1 96.5 40 SER B C 1
ATOM 1628 O O . SER B 1 40 ? -22.344 21.797 9.805 1 96.5 40 SER B O 1
ATOM 1630 N N . ASN B 1 41 ? -21.984 21.844 12.008 1 96.5 41 ASN B N 1
ATOM 1631 C CA . ASN B 1 41 ? -21.797 23.297 12.008 1 96.5 41 ASN B CA 1
ATOM 1632 C C . ASN B 1 41 ? -20.484 23.672 11.312 1 96.5 41 ASN B C 1
ATOM 1634 O O . ASN B 1 41 ? -20.391 24.75 10.711 1 96.5 41 ASN B O 1
ATOM 1638 N N . TYR B 1 42 ? -19.531 22.828 11.359 1 96.5 42 TYR B N 1
ATOM 1639 C CA . TYR B 1 42 ? -18.234 23.094 10.742 1 96.5 42 TYR B CA 1
ATOM 1640 C C . TYR B 1 42 ? -18.203 22.594 9.305 1 96.5 42 TYR B C 1
ATOM 1642 O O . TYR B 1 42 ? -17.641 23.25 8.422 1 96.5 42 TYR B O 1
ATOM 1650 N N . TRP B 1 43 ? -18.734 21.438 9.102 1 97.38 43 TRP B N 1
ATOM 1651 C CA . TRP B 1 43 ? -18.781 20.781 7.797 1 97.38 43 TRP B CA 1
ATOM 1652 C C . TRP B 1 43 ? -20.203 20.312 7.477 1 97.38 43 TRP B C 1
ATOM 1654 O O . TRP B 1 43 ? -20.656 19.297 8.008 1 97.38 43 TRP B O 1
ATOM 1664 N N . ASN B 1 44 ? -20.781 20.875 6.523 1 93.56 44 ASN B N 1
ATOM 1665 C CA . ASN B 1 44 ? -22.219 20.703 6.316 1 93.56 44 ASN B CA 1
ATOM 1666 C C . ASN B 1 44 ? -22.5 19.562 5.344 1 93.56 44 ASN B C 1
ATOM 1668 O O . ASN B 1 44 ? -23.656 19.312 5.004 1 93.56 44 ASN B O 1
ATOM 1672 N N . SER B 1 45 ? -21.469 19.031 4.781 1 95.31 45 SER B N 1
ATOM 1673 C CA . SER B 1 45 ? -21.656 17.859 3.918 1 95.31 45 SER B CA 1
ATOM 1674 C C . SER B 1 45 ? -20.672 16.75 4.27 1 95.31 45 SER B C 1
ATOM 1676 O O . SER B 1 45 ? -19.625 17.016 4.875 1 95.31 45 SER B O 1
ATOM 1678 N N . ARG B 1 46 ? -21.016 15.586 3.947 1 92.31 46 ARG B N 1
ATOM 1679 C CA . ARG B 1 46 ? -20.125 14.445 4.16 1 92.31 46 ARG B CA 1
ATOM 1680 C C . ARG B 1 46 ? -18.797 14.656 3.447 1 92.31 46 ARG B C 1
ATOM 1682 O O . ARG B 1 46 ? -17.734 14.32 3.986 1 92.31 46 ARG B O 1
ATOM 1689 N N . GLN B 1 47 ? -18.938 15.273 2.277 1 92 47 GLN B N 1
ATOM 1690 C CA . GLN B 1 47 ? -17.734 15.523 1.509 1 92 47 GLN B CA 1
ATOM 1691 C C . GLN B 1 47 ? -16.828 16.516 2.223 1 92 47 GLN B C 1
ATOM 1693 O O . GLN B 1 47 ? -15.602 16.344 2.256 1 92 47 GLN B O 1
ATOM 1698 N N . ALA B 1 48 ? -17.391 17.469 2.711 1 95.25 48 ALA B N 1
ATOM 1699 C CA . ALA B 1 48 ? -16.625 18.453 3.459 1 95.25 48 ALA B CA 1
ATOM 1700 C C . ALA B 1 48 ? -15.945 17.812 4.668 1 95.25 48 ALA B C 1
ATOM 1702 O O . ALA B 1 48 ? -14.812 18.172 5.016 1 95.25 48 ALA B O 1
ATOM 1703 N N . LEU B 1 49 ? -16.641 16.953 5.285 1 95.62 49 LEU B N 1
ATOM 1704 C CA . LEU B 1 49 ? -16.078 16.234 6.434 1 95.62 49 LEU B CA 1
ATOM 1705 C C . LEU B 1 49 ? -14.914 15.352 6.012 1 95.62 49 LEU B C 1
ATOM 1707 O O . LEU B 1 49 ? -13.883 15.312 6.688 1 95.62 49 LEU B O 1
ATOM 1711 N N . VAL B 1 50 ? -15.031 14.711 4.93 1 93.38 50 VAL B N 1
ATOM 1712 C CA . VAL B 1 50 ? -13.969 13.875 4.391 1 93.38 50 VAL B CA 1
ATOM 1713 C C . VAL B 1 50 ? -12.75 14.727 4.062 1 93.38 50 VAL B C 1
ATOM 1715 O O . VAL B 1 50 ? -11.617 14.375 4.402 1 93.38 50 VAL B O 1
ATOM 1718 N N . ASP B 1 51 ? -13.008 15.852 3.432 1 92.94 51 ASP B N 1
ATOM 1719 C CA . ASP B 1 51 ? -11.922 16.766 3.098 1 92.94 51 ASP B CA 1
ATOM 1720 C C . ASP B 1 51 ? -11.188 17.234 4.352 1 92.94 51 ASP B C 1
ATOM 1722 O O . ASP B 1 51 ? -9.969 17.375 4.348 1 92.94 51 ASP B O 1
ATOM 1726 N N . ALA B 1 52 ? -11.945 17.406 5.348 1 94 52 ALA B N 1
ATOM 1727 C CA . ALA B 1 52 ? -11.352 17.828 6.617 1 94 52 ALA B CA 1
ATOM 1728 C C . ALA B 1 52 ? -10.477 16.734 7.199 1 94 52 ALA B C 1
ATOM 1730 O O . ALA B 1 52 ? -9.414 17.016 7.762 1 94 52 ALA B O 1
ATOM 1731 N N . MET B 1 53 ? -10.914 15.578 7.148 1 93 53 MET B N 1
ATOM 1732 C CA . MET B 1 53 ? -10.133 14.438 7.613 1 93 53 MET B CA 1
ATOM 1733 C C . MET B 1 53 ? -8.828 14.312 6.836 1 93 53 MET B C 1
ATOM 1735 O O . MET B 1 53 ? -7.766 14.102 7.426 1 93 53 MET B O 1
ATOM 1739 N N . ILE B 1 54 ? -8.891 14.438 5.5 1 91.31 54 ILE B N 1
ATOM 1740 C CA . ILE B 1 54 ? -7.727 14.352 4.629 1 91.31 54 ILE B CA 1
ATOM 1741 C C . ILE B 1 54 ? -6.738 15.461 4.977 1 91.31 54 ILE B C 1
ATOM 1743 O O . ILE B 1 54 ? -5.535 15.219 5.09 1 91.31 54 ILE B O 1
ATOM 1747 N N . ALA B 1 55 ? -7.258 16.641 5.176 1 91.5 55 ALA B N 1
ATOM 1748 C CA . ALA B 1 55 ? -6.41 17.766 5.555 1 91.5 55 ALA B CA 1
ATOM 1749 C C . ALA B 1 55 ? -5.719 17.516 6.891 1 91.5 55 ALA B C 1
ATOM 1751 O O . ALA B 1 55 ? -4.539 17.828 7.055 1 91.5 55 ALA B O 1
ATOM 1752 N N . ARG B 1 56 ? -6.453 16.953 7.82 1 92.62 56 ARG B N 1
ATOM 1753 C CA . ARG B 1 56 ? -5.887 16.641 9.125 1 92.62 56 ARG B CA 1
ATOM 1754 C C . ARG B 1 56 ? -4.77 15.602 9 1 92.62 56 ARG B C 1
ATOM 1756 O O . ARG B 1 56 ? -3.717 15.734 9.633 1 92.62 56 ARG B O 1
ATOM 1763 N N . LEU B 1 57 ? -4.977 14.578 8.258 1 90.12 57 LEU B N 1
ATOM 1764 C CA . LEU B 1 57 ? -3.961 13.555 8.031 1 90.12 57 LEU B CA 1
ATOM 1765 C C . LEU B 1 57 ? -2.711 14.164 7.398 1 90.12 57 LEU B C 1
ATOM 1767 O O . LEU B 1 57 ? -1.59 13.828 7.785 1 90.12 57 LEU B O 1
ATOM 1771 N N . GLU B 1 58 ? -2.898 15 6.398 1 87.5 58 GLU B N 1
ATOM 1772 C CA . GLU B 1 58 ? -1.783 15.703 5.766 1 87.5 58 GLU B CA 1
ATOM 1773 C C . GLU B 1 58 ? -0.983 16.5 6.789 1 87.5 58 GLU B C 1
ATOM 1775 O O . GLU B 1 58 ? 0.249 16.5 6.762 1 87.5 58 GLU B O 1
ATOM 1780 N N . GLU B 1 59 ? -1.718 17.156 7.633 1 88.12 59 GLU B N 1
ATOM 1781 C CA . GLU B 1 59 ? -1.063 17.938 8.68 1 88.12 59 GLU B CA 1
ATOM 1782 C C . GLU B 1 59 ? -0.209 17.047 9.578 1 88.12 59 GLU B C 1
ATOM 1784 O O . GLU B 1 59 ? 0.909 17.422 9.945 1 88.12 59 GLU B O 1
ATOM 1789 N N . LEU B 1 60 ? -0.73 16 9.922 1 84.75 60 LEU B N 1
ATOM 1790 C CA . LEU B 1 60 ? -0.008 15.062 10.766 1 84.75 60 LEU B CA 1
ATOM 1791 C C . LEU B 1 60 ? 1.223 14.523 10.047 1 84.75 60 LEU B C 1
ATOM 1793 O O . LEU B 1 60 ? 2.281 14.352 10.656 1 84.75 60 LEU B O 1
ATOM 1797 N N . ASP B 1 61 ? 1.095 14.242 8.758 1 81.56 61 ASP B N 1
ATOM 1798 C CA . ASP B 1 61 ? 2.229 13.797 7.949 1 81.56 61 ASP B CA 1
ATOM 1799 C C . ASP B 1 61 ? 3.318 14.867 7.898 1 81.56 61 ASP B C 1
ATOM 1801 O O . ASP B 1 61 ? 4.5 14.562 8.07 1 81.56 61 ASP B O 1
ATOM 1805 N N . PHE B 1 62 ? 2.881 16.062 7.645 1 79.69 62 PHE B N 1
ATOM 1806 C CA . PHE B 1 62 ? 3.83 17.172 7.559 1 79.69 62 PHE B CA 1
ATOM 1807 C C . PHE B 1 62 ? 4.535 17.391 8.891 1 79.69 62 PHE B C 1
ATOM 1809 O O . PHE B 1 62 ? 5.727 17.703 8.93 1 79.69 62 PHE B O 1
ATOM 1816 N N . ALA B 1 63 ? 3.775 17.156 9.945 1 76.94 63 ALA B N 1
ATOM 1817 C CA . ALA B 1 63 ? 4.375 17.312 11.273 1 76.94 63 ALA B CA 1
ATOM 1818 C C . ALA B 1 63 ? 5.5 16.297 11.484 1 76.94 63 ALA B C 1
ATOM 1820 O O . ALA B 1 63 ? 6.523 16.625 12.094 1 76.94 63 ALA B O 1
ATOM 1821 N N . VAL B 1 64 ? 5.328 15.172 10.984 1 70.81 64 VAL B N 1
ATOM 1822 C CA . VAL B 1 64 ? 6.355 14.141 11.07 1 70.81 64 VAL B CA 1
ATOM 1823 C C . VAL B 1 64 ? 7.578 14.562 10.258 1 70.81 64 VAL B C 1
ATOM 1825 O O . VAL B 1 64 ? 8.719 14.43 10.719 1 70.81 64 VAL B O 1
ATOM 1828 N N . TRP B 1 65 ? 7.281 15.047 9.047 1 70.06 65 TRP B N 1
ATOM 1829 C CA . TRP B 1 65 ? 8.367 15.484 8.172 1 70.06 65 TRP B CA 1
ATOM 1830 C C . TRP B 1 65 ? 9.086 16.688 8.758 1 70.06 65 TRP B C 1
ATOM 1832 O O . TRP B 1 65 ? 10.312 16.797 8.688 1 70.06 65 TRP B O 1
ATOM 1842 N N . ARG B 1 66 ? 8.258 17.594 9.289 1 69.44 66 ARG B N 1
ATOM 1843 C CA . ARG B 1 66 ? 8.836 18.797 9.875 1 69.44 66 ARG B CA 1
ATOM 1844 C C . ARG B 1 66 ? 9.695 18.469 11.086 1 69.44 66 ARG B C 1
ATOM 1846 O O . ARG B 1 66 ? 10.695 19.141 11.352 1 69.44 66 ARG B O 1
ATOM 1853 N N . ALA B 1 67 ? 9.188 17.469 11.758 1 64.56 67 ALA B N 1
ATOM 1854 C CA . ALA B 1 67 ? 9.953 17.062 12.938 1 64.56 67 ALA B CA 1
ATOM 1855 C C . ALA B 1 67 ? 11.297 16.453 12.539 1 64.56 67 ALA B C 1
ATOM 1857 O O . ALA B 1 67 ? 12.227 16.391 13.344 1 64.56 67 ALA B O 1
ATOM 1858 N N . THR B 1 68 ? 11.266 15.891 11.297 1 59.25 68 THR B N 1
ATOM 1859 C CA . THR B 1 68 ? 12.516 15.359 10.766 1 59.25 68 THR B CA 1
ATOM 1860 C C . THR B 1 68 ? 13.398 16.469 10.234 1 59.25 68 THR B C 1
ATOM 1862 O O . THR B 1 68 ? 14.578 16.25 9.945 1 59.25 68 THR B O 1
ATOM 1865 N N . VAL B 1 69 ? 12.867 17.844 9.945 1 57.06 69 VAL B N 1
ATOM 1866 C CA . VAL B 1 69 ? 13.562 19 9.398 1 57.06 69 VAL B CA 1
ATOM 1867 C C . VAL B 1 69 ? 14.453 19.625 10.477 1 57.06 69 VAL B C 1
ATOM 1869 O O . VAL B 1 69 ? 14.094 19.625 11.656 1 57.06 69 VAL B O 1
ATOM 1872 N N . PRO B 1 70 ? 15.602 20.422 9.453 1 59.25 70 PRO B N 1
ATOM 1873 C CA . PRO B 1 70 ? 16.469 20.047 8.336 1 59.25 70 PRO B CA 1
ATOM 1874 C C . PRO B 1 70 ? 17.594 19.094 8.758 1 59.25 70 PRO B C 1
ATOM 1876 O O . PRO B 1 70 ? 18.375 19.422 9.656 1 59.25 70 PRO B O 1
ATOM 1879 N N . PRO B 1 71 ? 17.328 17.719 8.086 1 64.69 71 PRO B N 1
ATOM 1880 C CA . PRO B 1 71 ? 18.453 16.844 8.461 1 64.69 71 PRO B CA 1
ATOM 1881 C C . PRO B 1 71 ? 19.797 17.359 7.949 1 64.69 71 PRO B C 1
ATOM 1883 O O . PRO B 1 71 ? 19.859 17.969 6.887 1 64.69 71 PRO B O 1
ATOM 1886 N N . GLU B 1 72 ? 20.781 17.453 8.766 1 77 72 GLU B N 1
ATOM 1887 C CA . GLU B 1 72 ? 22.125 17.891 8.414 1 77 72 GLU B CA 1
ATOM 1888 C C . GLU B 1 72 ? 22.656 17.141 7.207 1 77 72 GLU B C 1
ATOM 1890 O O . GLU B 1 72 ? 23.438 17.688 6.418 1 77 72 GLU B O 1
ATOM 1895 N N . ASP B 1 73 ? 22.25 15.977 7.074 1 90.31 73 ASP B N 1
ATOM 1896 C CA . ASP B 1 73 ? 22.719 15.211 5.926 1 90.31 73 ASP B CA 1
ATOM 1897 C C . ASP B 1 73 ? 21.672 14.188 5.488 1 90.31 73 ASP B C 1
ATOM 1899 O O . ASP B 1 73 ? 20.609 14.062 6.105 1 90.31 73 ASP B O 1
ATOM 1903 N N . LEU B 1 74 ? 21.969 13.594 4.445 1 92.06 74 LEU B N 1
ATOM 1904 C CA . LEU B 1 74 ? 21.047 12.68 3.775 1 92.06 74 LEU B CA 1
ATOM 1905 C C . LEU B 1 74 ? 20.75 11.469 4.652 1 92.06 74 LEU B C 1
ATOM 1907 O O . LEU B 1 74 ? 19.609 11 4.707 1 92.06 74 LEU B O 1
ATOM 1911 N N . ASP B 1 75 ? 21.75 11 5.367 1 92.31 75 ASP B N 1
ATOM 1912 C CA . ASP B 1 75 ? 21.578 9.836 6.234 1 92.31 75 ASP B CA 1
ATOM 1913 C C . ASP B 1 75 ? 20.625 10.148 7.379 1 92.31 75 ASP B C 1
ATOM 1915 O O . ASP B 1 75 ? 19.781 9.312 7.738 1 92.31 75 ASP B O 1
ATOM 1919 N N . GLU B 1 76 ? 20.766 11.297 7.906 1 91.88 76 GLU B N 1
ATOM 1920 C CA . GLU B 1 76 ? 19.859 11.727 8.969 1 91.88 76 GLU B CA 1
ATOM 1921 C C . GLU B 1 76 ? 18.422 11.883 8.438 1 91.88 76 GLU B C 1
ATOM 1923 O O . GLU B 1 76 ? 17.469 11.516 9.125 1 91.88 76 GLU B O 1
ATOM 1928 N N . LEU B 1 77 ? 18.344 12.406 7.27 1 91.31 77 LEU B N 1
ATOM 1929 C CA . LEU B 1 77 ? 17.047 12.555 6.641 1 91.31 77 LEU B CA 1
ATOM 1930 C C . LEU B 1 77 ? 16.359 11.195 6.469 1 91.31 77 LEU B C 1
ATOM 1932 O O . LEU B 1 77 ? 15.219 11.008 6.895 1 91.31 77 LEU B O 1
ATOM 1936 N N . LEU B 1 78 ? 17.031 10.266 5.926 1 93.62 78 LEU B N 1
ATOM 1937 C CA . LEU B 1 78 ? 16.484 8.953 5.617 1 93.62 78 LEU B CA 1
ATOM 1938 C C . LEU B 1 78 ? 16.234 8.156 6.895 1 93.62 78 LEU B C 1
ATOM 1940 O O . LEU B 1 78 ? 15.234 7.434 6.992 1 93.62 78 LEU B O 1
ATOM 1944 N N . GLY B 1 79 ? 17.125 8.281 7.816 1 93.12 79 GLY B N 1
ATOM 1945 C CA . GLY B 1 79 ? 16.891 7.672 9.117 1 93.12 79 GLY B CA 1
ATOM 1946 C C . GLY B 1 79 ? 15.672 8.227 9.828 1 93.12 79 GLY B C 1
ATOM 1947 O O . GLY B 1 79 ? 14.906 7.477 10.438 1 93.12 79 GLY B O 1
ATOM 1948 N N . GLY B 1 80 ? 15.555 9.555 9.805 1 91.5 80 GLY B N 1
ATOM 1949 C CA . GLY B 1 80 ? 14.375 10.188 10.367 1 91.5 80 GLY B CA 1
ATOM 1950 C C . GLY B 1 80 ? 13.078 9.727 9.727 1 91.5 80 GLY B C 1
ATOM 1951 O O . GLY B 1 80 ? 12.078 9.508 10.414 1 91.5 80 GLY B O 1
ATOM 1952 N N . LEU B 1 81 ? 13.086 9.609 8.438 1 91.94 81 LEU B N 1
ATOM 1953 C CA . LEU B 1 81 ? 11.922 9.109 7.719 1 91.94 81 LEU B CA 1
ATOM 1954 C C . LEU B 1 81 ? 11.594 7.684 8.141 1 91.94 81 LEU B C 1
ATOM 1956 O O . LEU B 1 81 ? 10.43 7.359 8.398 1 91.94 81 LEU B O 1
ATOM 1960 N N . ALA B 1 82 ? 12.57 6.852 8.219 1 94.62 82 ALA B N 1
ATOM 1961 C CA . ALA B 1 82 ? 12.375 5.469 8.641 1 94.62 82 ALA B CA 1
ATOM 1962 C C . ALA B 1 82 ? 11.773 5.41 10.039 1 94.62 82 ALA B C 1
ATOM 1964 O O . ALA B 1 82 ? 10.852 4.629 10.289 1 94.62 82 ALA B O 1
ATOM 1965 N N . ASN B 1 83 ? 12.273 6.223 10.914 1 93.12 83 ASN B N 1
ATOM 1966 C CA . ASN B 1 83 ? 11.742 6.289 12.273 1 93.12 83 ASN B CA 1
ATOM 1967 C C . ASN B 1 83 ? 10.281 6.734 12.281 1 93.12 83 ASN B C 1
ATOM 1969 O O . ASN B 1 83 ? 9.469 6.195 13.031 1 93.12 83 ASN B O 1
ATOM 1973 N N . ALA B 1 84 ? 10 7.695 11.5 1 91.12 84 ALA B N 1
ATOM 1974 C CA . ALA B 1 84 ? 8.633 8.203 11.422 1 91.12 84 ALA B CA 1
ATOM 1975 C C . ALA B 1 84 ? 7.672 7.117 10.945 1 91.12 84 ALA B C 1
ATOM 1977 O O . ALA B 1 84 ? 6.574 6.969 11.492 1 91.12 84 ALA B O 1
ATOM 1978 N N . ILE B 1 85 ? 8.055 6.387 9.984 1 93.25 85 ILE B N 1
ATOM 1979 C CA . ILE B 1 85 ? 7.234 5.305 9.453 1 93.25 85 ILE B CA 1
ATOM 1980 C C . ILE B 1 85 ? 7.043 4.23 10.516 1 93.25 85 ILE B C 1
ATOM 1982 O O . ILE B 1 85 ? 5.926 3.75 10.727 1 93.25 85 ILE B O 1
ATOM 1986 N N . ALA B 1 86 ? 8.125 3.885 11.164 1 93.38 86 ALA B N 1
ATOM 1987 C CA . ALA B 1 86 ? 8.047 2.885 12.227 1 93.38 86 ALA B CA 1
ATOM 1988 C C . ALA B 1 86 ? 7.098 3.334 13.336 1 93.38 86 ALA B C 1
ATOM 1990 O O . ALA B 1 86 ? 6.305 2.537 13.844 1 93.38 86 ALA B O 1
ATOM 1991 N N . MET B 1 87 ? 7.184 4.543 13.672 1 90.81 87 MET B N 1
ATOM 1992 C CA . MET B 1 87 ? 6.324 5.09 14.711 1 90.81 87 MET B CA 1
ATOM 1993 C C . MET B 1 87 ? 4.863 5.066 14.281 1 90.81 87 MET B C 1
ATOM 1995 O O . MET B 1 87 ? 3.986 4.684 15.062 1 90.81 87 MET B O 1
ATOM 1999 N N . LEU B 1 88 ? 4.605 5.52 13.078 1 90.06 88 LEU B N 1
ATOM 2000 C CA . LEU B 1 88 ? 3.242 5.48 12.562 1 90.06 88 LEU B CA 1
ATOM 2001 C C . LEU B 1 88 ? 2.688 4.062 12.586 1 90.06 88 LEU B C 1
ATOM 2003 O O . LEU B 1 88 ? 1.559 3.838 13.031 1 90.06 88 LEU B O 1
ATOM 2007 N N . ALA B 1 89 ? 3.471 3.15 12.172 1 91.69 89 ALA B N 1
ATOM 2008 C CA . ALA B 1 89 ? 3.062 1.751 12.094 1 91.69 89 ALA B CA 1
ATOM 2009 C C . ALA B 1 89 ? 2.768 1.188 13.477 1 91.69 89 ALA B C 1
ATOM 2011 O O . ALA B 1 89 ? 1.822 0.413 13.648 1 91.69 89 ALA B O 1
ATOM 2012 N N . SER B 1 90 ? 3.549 1.549 14.445 1 92.06 90 SER B N 1
ATOM 2013 C CA . SER B 1 90 ? 3.461 0.924 15.766 1 92.06 90 SER B CA 1
ATOM 2014 C C . SER B 1 90 ? 2.496 1.681 16.672 1 92.06 90 SER B C 1
ATOM 2016 O O . SER B 1 90 ? 1.766 1.072 17.453 1 92.06 90 SER B O 1
ATOM 2018 N N . GLU B 1 91 ? 2.469 2.986 16.562 1 88.12 91 GLU B N 1
ATOM 2019 C CA . GLU B 1 91 ? 1.769 3.787 17.562 1 88.12 91 GLU B CA 1
ATOM 2020 C C . GLU B 1 91 ? 0.444 4.316 17.016 1 88.12 91 GLU B C 1
ATOM 2022 O O . GLU B 1 91 ? -0.427 4.73 17.781 1 88.12 91 GLU B O 1
ATOM 2027 N N . LYS B 1 92 ? 0.356 4.34 15.742 1 89.69 92 LYS B N 1
ATOM 2028 C CA . LYS B 1 92 ? -0.838 4.961 15.18 1 89.69 92 LYS B CA 1
ATOM 2029 C C . LYS B 1 92 ? -1.451 4.086 14.086 1 89.69 92 LYS B C 1
ATOM 2031 O O . LYS B 1 92 ? -1.739 4.566 12.992 1 89.69 92 LYS B O 1
ATOM 2036 N N . PRO B 1 93 ? -1.707 2.811 14.383 1 88.5 93 PRO B N 1
ATOM 2037 C CA . PRO B 1 93 ? -2.25 1.915 13.359 1 88.5 93 PRO B CA 1
ATOM 2038 C C . PRO B 1 93 ? -3.613 2.369 12.836 1 88.5 93 PRO B C 1
ATOM 2040 O O . PRO B 1 93 ? -3.943 2.135 11.672 1 88.5 93 PRO B O 1
ATOM 2043 N N . ASP B 1 94 ? -4.332 3.037 13.633 1 86.56 94 ASP B N 1
ATOM 2044 C CA . ASP B 1 94 ? -5.641 3.537 13.227 1 86.56 94 ASP B CA 1
ATOM 2045 C C . ASP B 1 94 ? -5.504 4.605 12.141 1 86.56 94 ASP B C 1
ATOM 2047 O O . ASP B 1 94 ? -6.301 4.645 11.203 1 86.56 94 ASP B O 1
ATOM 2051 N N . LEU B 1 95 ? -4.531 5.453 12.297 1 89.94 95 LEU B N 1
ATOM 2052 C CA . LEU B 1 95 ? -4.281 6.477 11.289 1 89.94 95 LEU B CA 1
ATOM 2053 C C . LEU B 1 95 ? -3.893 5.844 9.953 1 89.94 95 LEU B C 1
ATOM 2055 O O . LEU B 1 95 ? -4.316 6.309 8.891 1 89.94 95 LEU B O 1
ATOM 2059 N N . VAL B 1 96 ? -3.125 4.797 10.062 1 90.81 96 VAL B N 1
ATOM 2060 C CA . VAL B 1 96 ? -2.711 4.082 8.859 1 90.81 96 VAL B CA 1
ATOM 2061 C C . VAL B 1 96 ? -3.932 3.48 8.172 1 90.81 96 VAL B C 1
ATOM 2063 O O . VAL B 1 96 ? -4.105 3.633 6.957 1 90.81 96 VAL B O 1
ATOM 2066 N N . ARG B 1 97 ? -4.797 2.908 8.922 1 88.56 97 ARG B N 1
ATOM 2067 C CA . ARG B 1 97 ? -6 2.297 8.367 1 88.56 97 ARG B CA 1
ATOM 2068 C C . ARG B 1 97 ? -6.883 3.338 7.691 1 88.56 97 ARG B C 1
ATOM 2070 O O . ARG B 1 97 ? -7.43 3.09 6.617 1 88.56 97 ARG B O 1
ATOM 2077 N N . VAL B 1 98 ? -7.012 4.445 8.273 1 89.94 98 VAL B N 1
ATOM 2078 C CA . VAL B 1 98 ? -7.852 5.504 7.723 1 89.94 98 VAL B CA 1
ATOM 2079 C C . VAL B 1 98 ? -7.246 6.016 6.418 1 89.94 98 VAL B C 1
ATOM 2081 O O . VAL B 1 98 ? -7.965 6.246 5.441 1 89.94 98 VAL B O 1
ATOM 2084 N N . ARG B 1 99 ? -5.949 6.168 6.402 1 88.38 99 ARG B N 1
ATOM 2085 C CA . ARG B 1 99 ? -5.262 6.594 5.188 1 88.38 99 ARG B CA 1
ATOM 2086 C C . ARG B 1 99 ? -5.531 5.629 4.039 1 88.38 99 ARG B C 1
ATOM 2088 O O . ARG B 1 99 ? -5.867 6.051 2.93 1 88.38 99 ARG B O 1
ATOM 2095 N N . LEU B 1 100 ? -5.348 4.402 4.344 1 85.94 100 LEU B N 1
ATOM 2096 C CA . LEU B 1 100 ? -5.539 3.377 3.32 1 85.94 100 LEU B CA 1
ATOM 2097 C C . LEU B 1 100 ? -6.98 3.363 2.83 1 85.94 100 LEU B C 1
ATOM 2099 O O . LEU B 1 100 ? -7.234 3.209 1.632 1 85.94 100 LEU B O 1
ATOM 2103 N N . ALA B 1 101 ? -7.934 3.539 3.742 1 83.12 101 ALA B N 1
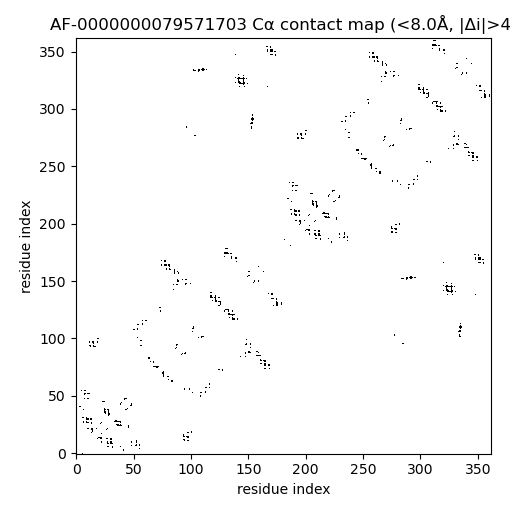ATOM 2104 C CA . ALA B 1 101 ? -9.344 3.609 3.371 1 83.12 101 ALA B CA 1
ATOM 2105 C C . ALA B 1 101 ? -9.609 4.801 2.459 1 83.12 101 ALA B C 1
ATOM 2107 O O . ALA B 1 101 ? -10.336 4.684 1.468 1 83.12 101 ALA B O 1
ATOM 2108 N N . LEU B 1 102 ? -9.047 5.879 2.811 1 84.5 102 LEU B N 1
ATOM 2109 C CA . LEU B 1 102 ? -9.234 7.09 2.021 1 84.5 102 LEU B CA 1
ATOM 2110 C C . LEU B 1 102 ? -8.586 6.957 0.651 1 84.5 102 LEU B C 1
ATOM 2112 O O . LEU B 1 102 ? -9.117 7.445 -0.347 1 84.5 102 LEU B O 1
ATOM 2116 N N . PHE B 1 103 ? -7.379 6.266 0.556 1 80.81 103 PHE B N 1
ATOM 2117 C CA . PHE B 1 103 ? -6.73 5.984 -0.719 1 80.81 103 PHE B CA 1
ATOM 2118 C C . PHE B 1 103 ? -7.66 5.211 -1.643 1 80.81 103 PHE B C 1
ATOM 2120 O O . PHE B 1 103 ? -7.824 5.566 -2.811 1 80.81 103 PHE B O 1
ATOM 2127 N N . LEU B 1 104 ? -8.375 4.332 -1.102 1 77.31 104 LEU B N 1
ATOM 2128 C CA . LEU B 1 104 ? -9.172 3.424 -1.916 1 77.31 104 LEU B CA 1
ATOM 2129 C C . LEU B 1 104 ? -10.492 4.078 -2.316 1 77.31 104 LEU B C 1
ATOM 2131 O O . LEU B 1 104 ? -10.961 3.896 -3.443 1 77.31 104 LEU B O 1
ATOM 2135 N N . ASP B 1 105 ? -11.055 4.914 -1.436 1 78.5 105 ASP B N 1
ATOM 2136 C CA . ASP B 1 105 ? -12.406 5.418 -1.667 1 78.5 105 ASP B CA 1
ATOM 2137 C C . ASP B 1 105 ? -12.367 6.832 -2.246 1 78.5 105 ASP B C 1
ATOM 2139 O O . ASP B 1 105 ? -13.305 7.246 -2.938 1 78.5 105 ASP B O 1
ATOM 2143 N N . HIS B 1 106 ? -11.375 7.562 -1.876 1 78.75 106 HIS B N 1
ATOM 2144 C CA . HIS B 1 106 ? -11.266 8.953 -2.303 1 78.75 106 HIS B CA 1
ATOM 2145 C C . HIS B 1 106 ? -9.898 9.234 -2.92 1 78.75 106 HIS B C 1
ATOM 2147 O O . HIS B 1 106 ? -9.234 10.211 -2.561 1 78.75 106 HIS B O 1
ATOM 2153 N N . GLY B 1 107 ? -9.562 8.391 -3.861 1 73.94 107 GLY B N 1
ATOM 2154 C CA . GLY B 1 107 ? -8.227 8.391 -4.441 1 73.94 107 GLY B CA 1
ATOM 2155 C C . GLY B 1 107 ? -7.812 9.75 -4.984 1 73.94 107 GLY B C 1
ATOM 2156 O O . GLY B 1 107 ? -6.699 10.211 -4.734 1 73.94 107 GLY B O 1
ATOM 2157 N N . ASP B 1 108 ? -8.703 10.453 -5.66 1 77.06 108 ASP B N 1
ATOM 2158 C CA . ASP B 1 108 ? -8.352 11.711 -6.316 1 77.06 108 ASP B CA 1
ATOM 2159 C C . ASP B 1 108 ? -7.977 12.781 -5.289 1 77.06 108 ASP B C 1
ATOM 2161 O O . ASP B 1 108 ? -6.977 13.484 -5.453 1 77.06 108 ASP B O 1
ATOM 2165 N N . ARG B 1 109 ? -8.789 12.906 -4.242 1 77.88 109 ARG B N 1
ATOM 2166 C CA . ARG B 1 109 ? -8.531 13.906 -3.213 1 77.88 109 ARG B CA 1
ATOM 2167 C C . ARG B 1 109 ? -7.285 13.555 -2.408 1 77.88 109 ARG B C 1
ATOM 2169 O O . ARG B 1 109 ? -6.465 14.43 -2.111 1 77.88 109 ARG B O 1
ATOM 2176 N N . PHE B 1 110 ? -7.172 12.375 -2.172 1 80.38 110 PHE B N 1
ATOM 2177 C CA . PHE B 1 110 ? -6.016 11.93 -1.399 1 80.38 110 PHE B CA 1
ATOM 2178 C C . PHE B 1 110 ? -4.746 12 -2.238 1 80.38 110 PHE B C 1
ATOM 2180 O O . PHE B 1 110 ? -3.67 12.312 -1.719 1 80.38 110 PHE B O 1
ATOM 2187 N N . ALA B 1 111 ? -4.941 11.906 -3.578 1 80.94 111 ALA B N 1
ATOM 2188 C CA . ALA B 1 111 ? -3.801 11.977 -4.488 1 80.94 111 ALA B CA 1
ATOM 2189 C C . ALA B 1 111 ? -3.119 13.344 -4.41 1 80.94 111 ALA B C 1
ATOM 2191 O O . ALA B 1 111 ? -1.89 13.43 -4.426 1 80.94 111 ALA B O 1
ATOM 2192 N N . ARG B 1 112 ? -3.889 14.352 -4.289 1 83.75 112 ARG B N 1
ATOM 2193 C CA . ARG B 1 112 ? -3.32 15.695 -4.215 1 83.75 112 ARG B CA 1
ATOM 2194 C C . ARG B 1 112 ? -2.533 15.883 -2.922 1 83.75 112 ARG B C 1
ATOM 2196 O O . ARG B 1 112 ? -1.416 16.406 -2.941 1 83.75 112 ARG B O 1
ATOM 2203 N N . ALA B 1 113 ? -3.135 15.469 -1.822 1 83.69 113 ALA B N 1
ATOM 2204 C CA . ALA B 1 113 ? -2.471 15.578 -0.526 1 83.69 113 ALA B CA 1
ATOM 2205 C C . ALA B 1 113 ? -1.194 14.742 -0.493 1 83.69 113 ALA B C 1
ATOM 2207 O O . ALA B 1 113 ? -0.142 15.219 -0.063 1 83.69 113 ALA B O 1
ATOM 2208 N N . HIS B 1 114 ? -1.26 13.531 -0.959 1 84.12 114 HIS B N 1
ATOM 2209 C CA . HIS B 1 114 ? -0.109 12.641 -1.029 1 84.12 114 HIS B CA 1
ATOM 2210 C C . HIS B 1 114 ? 0.976 13.211 -1.938 1 84.12 114 HIS B C 1
ATOM 2212 O O . HIS B 1 114 ? 2.166 13.094 -1.639 1 84.12 114 HIS B O 1
ATOM 2218 N N . GLY B 1 115 ? 0.545 13.844 -3.008 1 86.81 115 GLY B N 1
ATOM 2219 C CA . GLY B 1 115 ? 1.477 14.484 -3.92 1 86.81 115 GLY B CA 1
ATOM 2220 C C . GLY B 1 115 ? 2.268 15.609 -3.27 1 86.81 115 GLY B C 1
ATOM 2221 O O . GLY B 1 115 ? 3.461 15.766 -3.539 1 86.81 115 GLY B O 1
ATOM 2222 N N . ARG B 1 116 ? 1.62 16.344 -2.469 1 87.5 116 ARG B N 1
ATOM 2223 C CA . ARG B 1 116 ? 2.299 17.422 -1.77 1 87.5 116 ARG B CA 1
ATOM 2224 C C . ARG B 1 116 ? 3.355 16.875 -0.813 1 87.5 116 ARG B C 1
ATOM 2226 O O . ARG B 1 116 ? 4.465 17.422 -0.736 1 87.5 116 ARG B O 1
ATOM 2233 N N . VAL B 1 117 ? 3.023 15.82 -0.13 1 84.69 117 VAL B N 1
ATOM 2234 C CA . VAL B 1 117 ? 3.971 15.211 0.794 1 84.69 117 VAL B CA 1
ATOM 2235 C C . VAL B 1 117 ? 5.164 14.656 0.018 1 84.69 117 VAL B C 1
ATOM 2237 O O . VAL B 1 117 ? 6.316 14.859 0.406 1 84.69 117 VAL B O 1
ATOM 2240 N N . ARG B 1 118 ? 4.918 14 -1.049 1 88.69 118 ARG B N 1
ATOM 2241 C CA . ARG B 1 118 ? 5.977 13.477 -1.907 1 88.69 118 ARG B CA 1
ATOM 2242 C C . ARG B 1 118 ? 6.848 14.609 -2.453 1 88.69 118 ARG B C 1
ATOM 2244 O O . ARG B 1 118 ? 8.062 14.445 -2.594 1 88.69 118 ARG B O 1
ATOM 2251 N N . GLY B 1 119 ? 6.18 15.695 -2.818 1 89.81 119 GLY B N 1
ATOM 2252 C CA . GLY B 1 119 ? 6.91 16.859 -3.299 1 89.81 119 GLY B CA 1
ATOM 2253 C C . GLY B 1 119 ? 7.891 17.406 -2.281 1 89.81 119 GLY B C 1
ATOM 2254 O O . GLY B 1 119 ? 9 17.812 -2.635 1 89.81 119 GLY B O 1
ATOM 2255 N N . VAL B 1 120 ? 7.488 17.453 -1.05 1 87.94 120 VAL B N 1
ATOM 2256 C CA . VAL B 1 120 ? 8.375 17.906 0.021 1 87.94 120 VAL B CA 1
ATOM 2257 C C . VAL B 1 120 ? 9.586 16.969 0.107 1 87.94 120 VAL B C 1
ATOM 2259 O O . VAL B 1 120 ? 10.727 17.438 0.192 1 87.94 120 VAL B O 1
ATOM 2262 N N . LEU B 1 121 ? 9.352 15.68 0.067 1 89.94 121 LEU B N 1
ATOM 2263 C CA . LEU B 1 121 ? 10.453 14.727 0.105 1 89.94 121 LEU B CA 1
ATOM 2264 C C . LEU B 1 121 ? 11.383 14.914 -1.093 1 89.94 121 LEU B C 1
ATOM 2266 O O . LEU B 1 121 ? 12.602 14.906 -0.945 1 89.94 121 LEU B O 1
ATOM 2270 N N . ALA B 1 122 ? 10.797 15.117 -2.246 1 93.12 122 ALA B N 1
ATOM 2271 C CA . ALA B 1 122 ? 11.586 15.352 -3.453 1 93.12 122 ALA B CA 1
ATOM 2272 C C . ALA B 1 122 ? 12.469 16.578 -3.303 1 93.12 122 ALA B C 1
ATOM 2274 O O . ALA B 1 122 ? 13.641 16.562 -3.686 1 93.12 122 ALA B O 1
ATOM 2275 N N . GLY B 1 123 ? 11.82 17.641 -2.854 1 91.31 123 GLY B N 1
ATOM 2276 C CA . GLY B 1 123 ? 12.578 18.844 -2.613 1 91.31 123 GLY B CA 1
ATOM 2277 C C . GLY B 1 123 ? 13.734 18.656 -1.652 1 91.31 123 GLY B C 1
ATOM 2278 O O . GLY B 1 123 ? 14.836 19.172 -1.874 1 91.31 123 GLY B O 1
ATOM 2279 N N . LEU B 1 124 ? 13.547 17.938 -0.566 1 90 124 LEU B N 1
ATOM 2280 C CA . LEU B 1 124 ? 14.594 17.656 0.406 1 90 124 LEU B CA 1
ATOM 2281 C C . LEU B 1 124 ? 15.703 16.812 -0.225 1 90 124 LEU B C 1
ATOM 2283 O O . LEU B 1 124 ? 16.891 17.094 -0.018 1 90 124 LEU B O 1
ATOM 2287 N N . LEU B 1 125 ? 15.328 15.781 -0.986 1 92.56 125 LEU B N 1
ATOM 2288 C CA . LEU B 1 125 ? 16.312 14.938 -1.658 1 92.56 125 LEU B CA 1
ATOM 2289 C C . LEU B 1 125 ? 17.141 15.75 -2.646 1 92.56 125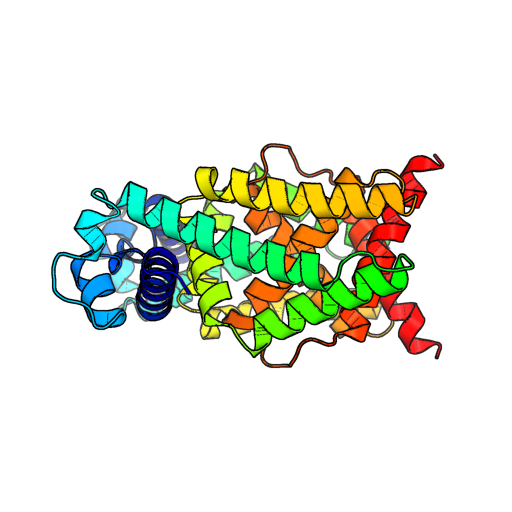 LEU B C 1
ATOM 2291 O O . LEU B 1 125 ? 18.359 15.57 -2.746 1 92.56 125 LEU B O 1
ATOM 2295 N N . GLU B 1 126 ? 16.469 16.625 -3.354 1 93.44 126 GLU B N 1
ATOM 2296 C CA . GLU B 1 126 ? 17.141 17.5 -4.305 1 93.44 126 GLU B CA 1
ATOM 2297 C C . GLU B 1 126 ? 18.172 18.391 -3.602 1 93.44 126 GLU B C 1
ATOM 2299 O O . GLU B 1 126 ? 19.281 18.578 -4.098 1 93.44 126 GLU B O 1
ATOM 2304 N N . ARG B 1 127 ? 17.781 18.969 -2.498 1 91.56 127 ARG B N 1
ATOM 2305 C CA . ARG B 1 127 ? 18.672 19.828 -1.723 1 91.56 127 ARG B CA 1
ATOM 2306 C C . ARG B 1 127 ? 19.922 19.062 -1.277 1 91.56 127 ARG B C 1
ATOM 2308 O O . ARG B 1 127 ? 20.984 19.672 -1.066 1 91.56 127 ARG B O 1
ATOM 2315 N N . HIS B 1 128 ? 19.797 17.781 -1.118 1 91.69 128 HIS B N 1
ATOM 2316 C CA . HIS B 1 128 ? 20.922 16.969 -0.697 1 91.69 128 HIS B CA 1
ATOM 2317 C C . HIS B 1 128 ? 21.656 16.391 -1.898 1 91.69 128 HIS B C 1
ATOM 2319 O O . HIS B 1 128 ? 22.469 15.469 -1.752 1 91.69 128 HIS B O 1
ATOM 2325 N N . GLY B 1 129 ? 21.281 16.797 -3.104 1 92.75 129 GLY B N 1
ATOM 2326 C CA . GLY B 1 129 ? 22.047 16.484 -4.305 1 92.75 129 GLY B CA 1
ATOM 2327 C C . GLY B 1 129 ? 21.641 15.156 -4.93 1 92.75 129 GLY B C 1
ATOM 2328 O O . GLY B 1 129 ? 22.391 14.602 -5.738 1 92.75 129 GLY B O 1
ATOM 2329 N N . VAL B 1 130 ? 20.531 14.617 -4.578 1 93.56 130 VAL B N 1
ATOM 2330 C CA . VAL B 1 130 ? 20.078 13.352 -5.148 1 93.56 130 VAL B CA 1
ATOM 2331 C C . VAL B 1 130 ? 19.609 13.562 -6.586 1 93.56 130 VAL B C 1
ATOM 2333 O O . VAL B 1 130 ? 18.719 14.375 -6.848 1 93.56 130 VAL B O 1
ATOM 2336 N N . PRO B 1 131 ? 20.344 12.867 -7.504 1 91.88 131 PRO B N 1
ATOM 2337 C CA . PRO B 1 131 ? 19.844 12.977 -8.883 1 91.88 131 PRO B CA 1
ATOM 2338 C C . PRO B 1 131 ? 18.438 12.414 -9.055 1 91.88 131 PRO B C 1
ATOM 2340 O O . PRO B 1 131 ? 18.047 11.484 -8.336 1 91.88 131 PRO B O 1
ATOM 2343 N N . ASP B 1 132 ? 17.625 12.953 -9.953 1 92.62 132 ASP B N 1
ATOM 2344 C CA . ASP B 1 132 ? 16.266 12.508 -10.219 1 92.62 132 ASP B CA 1
ATOM 2345 C C . ASP B 1 132 ? 15.445 12.406 -8.93 1 92.62 132 ASP B C 1
ATOM 2347 O O . ASP B 1 132 ? 14.852 11.367 -8.648 1 92.62 132 ASP B O 1
ATOM 2351 N N . ALA B 1 133 ? 15.578 13.406 -8.125 1 95.12 133 ALA B N 1
ATOM 2352 C CA . ALA B 1 133 ? 15 13.469 -6.781 1 95.12 133 ALA B CA 1
ATOM 2353 C C . ALA B 1 133 ? 13.516 13.133 -6.812 1 95.12 133 ALA B C 1
ATOM 2355 O O . ALA B 1 133 ? 13.008 12.461 -5.914 1 95.12 133 ALA B O 1
ATOM 2356 N N . ALA B 1 134 ? 12.82 13.539 -7.836 1 93.81 134 ALA B N 1
ATOM 2357 C CA . ALA B 1 134 ? 11.383 13.305 -7.934 1 93.81 134 ALA B CA 1
ATOM 2358 C C . ALA B 1 134 ? 11.078 11.812 -8.07 1 93.81 134 ALA B C 1
ATOM 2360 O O . ALA B 1 134 ? 10.195 11.289 -7.391 1 93.81 134 ALA B O 1
ATOM 2361 N N . THR B 1 135 ? 11.805 11.117 -8.898 1 93.44 135 THR B N 1
ATOM 2362 C CA . THR B 1 135 ? 11.625 9.68 -9.094 1 93.44 135 THR B CA 1
ATOM 2363 C C . THR B 1 135 ? 11.992 8.906 -7.832 1 93.44 135 THR B C 1
ATOM 2365 O O . THR B 1 135 ? 11.281 7.98 -7.434 1 93.44 135 THR B O 1
ATOM 2368 N N . THR B 1 136 ? 13.094 9.336 -7.27 1 95.44 136 THR B N 1
ATOM 2369 C CA . THR B 1 136 ? 13.531 8.688 -6.035 1 95.44 136 THR B CA 1
ATOM 2370 C C . THR B 1 136 ? 12.492 8.867 -4.93 1 95.44 136 THR B C 1
ATOM 2372 O O . THR B 1 136 ? 12.164 7.918 -4.219 1 95.44 136 THR B O 1
ATOM 2375 N N . ALA B 1 137 ? 11.977 10.047 -4.82 1 94.56 137 ALA B N 1
ATOM 2376 C CA . ALA B 1 137 ? 10.953 10.336 -3.814 1 94.56 137 ALA B CA 1
ATOM 2377 C C . ALA B 1 137 ? 9.711 9.477 -4.031 1 94.56 137 ALA B C 1
ATOM 2379 O O . ALA B 1 137 ? 9.109 8.992 -3.068 1 94.56 137 ALA B O 1
ATOM 2380 N N . ALA B 1 138 ? 9.336 9.281 -5.238 1 94.5 138 ALA B N 1
ATOM 2381 C CA . ALA B 1 138 ? 8.18 8.461 -5.559 1 94.5 138 ALA B CA 1
ATOM 2382 C C . ALA B 1 138 ? 8.398 7.012 -5.133 1 94.5 138 ALA B C 1
ATOM 2384 O O . ALA B 1 138 ? 7.508 6.383 -4.559 1 94.5 138 ALA B O 1
ATOM 2385 N N . LEU B 1 139 ? 9.555 6.469 -5.387 1 95.81 139 LEU B N 1
ATOM 2386 C CA . LEU B 1 139 ? 9.875 5.098 -5.008 1 95.81 139 LEU B CA 1
ATOM 2387 C C . LEU B 1 139 ? 9.898 4.941 -3.492 1 95.81 139 LEU B C 1
ATOM 2389 O O . LEU B 1 139 ? 9.398 3.949 -2.955 1 95.81 139 LEU B O 1
ATOM 2393 N N . ILE B 1 140 ? 10.5 5.918 -2.846 1 95.62 140 ILE B N 1
ATOM 2394 C CA . ILE B 1 140 ? 10.555 5.879 -1.389 1 95.62 140 ILE B CA 1
ATOM 2395 C C . ILE B 1 140 ? 9.141 5.961 -0.813 1 95.62 140 ILE B C 1
ATOM 2397 O O . ILE B 1 140 ? 8.805 5.223 0.115 1 95.62 140 ILE B O 1
ATOM 2401 N N . ALA B 1 141 ? 8.375 6.824 -1.361 1 94.25 141 ALA B N 1
ATOM 2402 C CA . ALA B 1 141 ? 6.98 6.926 -0.926 1 94.25 141 ALA B CA 1
ATOM 2403 C C . ALA B 1 141 ? 6.242 5.605 -1.137 1 94.25 141 ALA B C 1
ATOM 2405 O O . ALA B 1 141 ? 5.484 5.164 -0.269 1 94.25 141 AL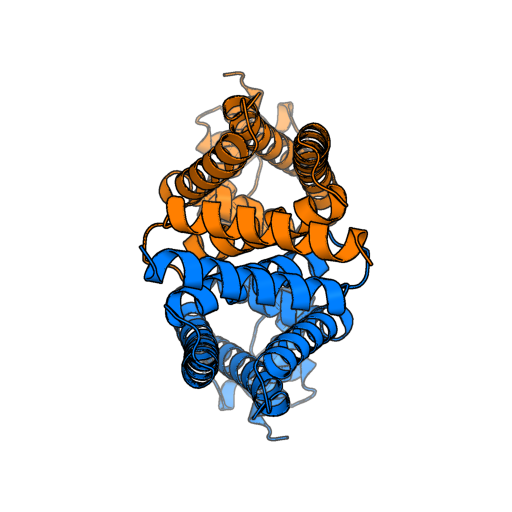A B O 1
ATOM 2406 N N . ASP B 1 142 ? 6.43 4.984 -2.299 1 95.5 142 ASP B N 1
ATOM 2407 C CA . ASP B 1 142 ? 5.82 3.684 -2.555 1 95.5 142 ASP B CA 1
ATOM 2408 C C . ASP B 1 142 ? 6.223 2.668 -1.488 1 95.5 142 ASP B C 1
ATOM 2410 O O . ASP B 1 142 ? 5.375 1.955 -0.949 1 95.5 142 ASP B O 1
ATOM 2414 N N . LEU B 1 143 ? 7.461 2.613 -1.229 1 96.94 143 LEU B N 1
ATOM 2415 C CA . LEU B 1 143 ? 7.945 1.677 -0.22 1 96.94 143 LEU B CA 1
ATOM 2416 C C . LEU B 1 143 ? 7.344 1.988 1.146 1 96.94 143 LEU B C 1
ATOM 2418 O O . LEU B 1 143 ? 6.906 1.08 1.856 1 96.94 143 LEU B O 1
ATOM 2422 N N . CYS B 1 144 ? 7.324 3.236 1.518 1 95 144 CYS B N 1
ATOM 2423 C CA . CYS B 1 144 ? 6.754 3.643 2.799 1 95 144 CYS B CA 1
ATOM 2424 C C . CYS B 1 144 ? 5.309 3.186 2.922 1 95 144 CYS B C 1
ATOM 2426 O O . CYS B 1 144 ? 4.926 2.582 3.926 1 95 144 CYS B O 1
ATOM 2428 N N . ASP B 1 145 ? 4.562 3.443 1.931 1 93.62 145 ASP B N 1
ATOM 2429 C CA . ASP B 1 145 ? 3.145 3.098 1.985 1 93.62 145 ASP B CA 1
ATOM 2430 C C . ASP B 1 145 ? 2.947 1.584 1.964 1 93.62 145 ASP B C 1
ATOM 2432 O O . ASP B 1 145 ? 2.014 1.065 2.582 1 93.62 145 ASP B O 1
ATOM 2436 N N . GLY B 1 146 ? 3.789 0.875 1.216 1 94.62 146 GLY B N 1
ATOM 2437 C CA . GLY B 1 146 ? 3.768 -0.577 1.289 1 94.62 146 GLY B CA 1
ATOM 2438 C C . GLY B 1 146 ? 4.09 -1.108 2.672 1 94.62 146 GLY B C 1
ATOM 2439 O O . GLY B 1 146 ? 3.428 -2.025 3.16 1 94.62 146 GLY B O 1
ATOM 2440 N N . VAL B 1 147 ? 5.066 -0.572 3.291 1 95.44 147 VAL B N 1
ATOM 2441 C CA . VAL B 1 147 ? 5.438 -0.948 4.648 1 95.44 147 VAL B CA 1
ATOM 2442 C C . VAL B 1 147 ? 4.266 -0.699 5.598 1 95.44 147 VAL B C 1
ATOM 2444 O O . VAL B 1 147 ? 3.926 -1.56 6.41 1 95.44 147 VAL B O 1
ATOM 2447 N N . LEU B 1 148 ? 3.674 0.431 5.52 1 93.12 148 LEU B N 1
ATOM 2448 C CA . LEU B 1 148 ? 2.549 0.772 6.383 1 93.12 148 LEU B CA 1
ATOM 2449 C C . LEU B 1 148 ? 1.362 -0.151 6.121 1 93.12 148 LEU B C 1
ATOM 2451 O O . LEU B 1 148 ? 0.719 -0.623 7.062 1 93.12 148 LEU B O 1
ATOM 2455 N N . LEU B 1 149 ? 1.044 -0.364 4.879 1 91.5 149 LEU B N 1
ATOM 2456 C CA . LEU B 1 149 ? -0.022 -1.295 4.523 1 91.5 149 LEU B CA 1
ATOM 2457 C C . LEU B 1 149 ? 0.194 -2.648 5.188 1 91.5 149 LEU B C 1
ATOM 2459 O O . LEU B 1 149 ? -0.714 -3.182 5.832 1 91.5 149 LEU B O 1
ATOM 2463 N N . HIS B 1 150 ? 1.412 -3.18 5.086 1 92.06 150 HIS B N 1
ATOM 2464 C CA . HIS B 1 150 ? 1.699 -4.508 5.613 1 92.06 150 HIS B CA 1
ATOM 2465 C C . HIS B 1 150 ? 1.758 -4.496 7.137 1 92.06 150 HIS B C 1
ATOM 2467 O O . HIS B 1 150 ? 1.445 -5.5 7.781 1 92.06 150 HIS B O 1
ATOM 2473 N N . SER B 1 151 ? 2.098 -3.389 7.715 1 91.56 151 SER B N 1
ATOM 2474 C CA . SER B 1 151 ? 2.182 -3.287 9.164 1 91.56 151 SER B CA 1
ATOM 2475 C C . SER B 1 151 ? 0.811 -3.457 9.812 1 91.56 151 SER B C 1
ATOM 2477 O O . SER B 1 151 ? 0.707 -3.941 10.945 1 91.56 151 SER B O 1
ATOM 2479 N N . VAL B 1 152 ? -0.233 -3.09 9.102 1 87.88 152 VAL B N 1
ATOM 2480 C CA . VAL B 1 152 ? -1.557 -3.143 9.711 1 87.88 152 VAL B CA 1
ATOM 2481 C C . VAL B 1 152 ? -2.336 -4.332 9.156 1 87.88 152 VAL B C 1
ATOM 2483 O O . VAL B 1 152 ? -3.504 -4.531 9.5 1 87.88 152 VAL B O 1
ATOM 2486 N N . THR B 1 153 ? -1.743 -5.09 8.312 1 84.94 153 THR B N 1
ATOM 2487 C CA . THR B 1 153 ? -2.482 -6.18 7.684 1 84.94 153 THR B CA 1
ATOM 2488 C C . THR B 1 153 ? -1.763 -7.508 7.883 1 84.94 153 THR B C 1
ATOM 2490 O O . THR B 1 153 ? -2.367 -8.484 8.32 1 84.94 153 THR B O 1
ATOM 2493 N N . VAL B 1 154 ? -0.44 -7.57 7.512 1 80.81 154 VAL B N 1
ATOM 2494 C CA . VAL B 1 154 ? 0.195 -8.883 7.426 1 80.81 154 VAL B CA 1
ATOM 2495 C C . VAL B 1 154 ? 1.406 -8.93 8.352 1 80.81 154 VAL B C 1
ATOM 2497 O O . VAL B 1 154 ? 1.851 -10.008 8.75 1 80.81 154 VAL B O 1
ATOM 2500 N N . ARG B 1 155 ? 1.965 -7.809 8.672 1 78 155 ARG B N 1
ATOM 2501 C CA . ARG B 1 155 ? 3.217 -7.801 9.422 1 78 155 ARG B CA 1
ATOM 2502 C C . ARG B 1 155 ? 2.959 -7.973 10.914 1 78 155 ARG B C 1
ATOM 2504 O O . ARG B 1 155 ? 2.125 -7.27 11.492 1 78 155 ARG B O 1
ATOM 2511 N N . SER B 1 156 ? 3.727 -8.922 11.398 1 78.44 156 SER B N 1
ATOM 2512 C CA . SER B 1 156 ? 3.578 -9.188 12.82 1 78.44 156 SER B CA 1
ATOM 2513 C C . SER B 1 156 ? 4.758 -8.625 13.609 1 78.44 156 SER B C 1
ATOM 2515 O O . SER B 1 156 ? 4.652 -8.406 14.82 1 78.44 156 SER B O 1
ATOM 2517 N N . GLU B 1 157 ? 5.82 -8.367 12.898 1 84.5 157 GLU B N 1
ATOM 2518 C CA . GLU B 1 157 ? 7.035 -7.91 13.57 1 84.5 157 GLU B CA 1
ATOM 2519 C C . GLU B 1 157 ? 7.203 -6.398 13.438 1 84.5 157 GLU B C 1
ATOM 2521 O O . GLU B 1 157 ? 6.734 -5.801 12.461 1 84.5 157 GLU B O 1
ATOM 2526 N N . PRO B 1 158 ? 7.902 -5.836 14.477 1 91.31 158 PRO B N 1
ATOM 2527 C CA . PRO B 1 158 ? 8.188 -4.406 14.359 1 91.31 158 PRO B CA 1
ATOM 2528 C C . PRO B 1 158 ? 9.047 -4.07 13.141 1 91.31 158 PRO B C 1
ATOM 2530 O O . PRO B 1 158 ? 9.797 -4.918 12.664 1 91.31 158 PRO B O 1
ATOM 2533 N N . ILE B 1 159 ? 8.883 -2.881 12.727 1 94.12 159 ILE B N 1
ATOM 2534 C CA . ILE B 1 159 ? 9.664 -2.398 11.594 1 94.12 159 ILE B CA 1
ATOM 2535 C C . ILE B 1 159 ? 11.125 -2.223 12.016 1 94.12 159 ILE B C 1
ATOM 2537 O O . ILE B 1 159 ? 11.406 -1.642 13.062 1 94.12 159 ILE B O 1
ATOM 2541 N N . ASP B 1 160 ? 12 -2.861 11.289 1 94.5 160 ASP B N 1
ATOM 2542 C CA . ASP B 1 160 ? 13.43 -2.635 11.445 1 94.5 160 ASP B CA 1
ATOM 2543 C C . ASP B 1 160 ? 13.836 -1.272 10.891 1 94.5 160 ASP B C 1
ATOM 2545 O O . ASP B 1 160 ? 14.117 -1.145 9.695 1 94.5 160 ASP B O 1
ATOM 2549 N N . VAL B 1 161 ? 14 -0.281 11.797 1 95.38 161 VAL B N 1
ATOM 2550 C CA . VAL B 1 161 ? 14.211 1.107 11.398 1 95.38 161 VAL B CA 1
ATOM 2551 C C . VAL B 1 161 ? 15.516 1.231 10.617 1 95.38 161 VAL B C 1
ATOM 2553 O O . VAL B 1 161 ? 15.562 1.867 9.562 1 95.38 161 VAL B O 1
ATOM 2556 N N . ASP B 1 162 ? 16.547 0.608 11.117 1 95.12 162 ASP B N 1
ATOM 2557 C CA . ASP B 1 162 ? 17.844 0.678 10.445 1 95.12 162 ASP B CA 1
ATOM 2558 C C . ASP B 1 162 ? 17.781 0.027 9.07 1 95.12 162 ASP B C 1
ATOM 2560 O O . ASP B 1 162 ? 18.359 0.545 8.109 1 95.12 162 ASP B O 1
ATOM 2564 N N . GLY B 1 163 ? 17.094 -1.108 9.008 1 95.06 163 GLY B N 1
ATOM 2565 C CA . GLY B 1 163 ? 16.906 -1.78 7.73 1 95.06 163 GLY B CA 1
ATOM 2566 C C . GLY B 1 163 ? 16.141 -0.949 6.723 1 95.06 163 GLY B C 1
ATOM 2567 O O . GLY B 1 163 ? 16.5 -0.905 5.543 1 95.06 163 GLY B O 1
ATOM 2568 N N . LEU B 1 164 ? 15.117 -0.278 7.168 1 96.44 164 LEU B N 1
ATOM 2569 C CA . LEU B 1 164 ? 14.312 0.562 6.297 1 96.44 164 LEU B CA 1
ATOM 2570 C C . LEU B 1 164 ? 15.109 1.765 5.801 1 96.44 164 LEU B C 1
ATOM 2572 O O . LEU B 1 164 ? 15.023 2.131 4.629 1 96.44 164 LEU B O 1
ATOM 2576 N N . ALA B 1 165 ? 15.891 2.355 6.695 1 95.69 165 ALA B N 1
ATOM 2577 C CA . ALA B 1 165 ? 16.75 3.471 6.305 1 95.69 165 ALA B CA 1
ATOM 2578 C C . ALA B 1 165 ? 17.75 3.043 5.242 1 95.69 165 ALA B C 1
ATOM 2580 O O . ALA B 1 165 ? 18.016 3.779 4.289 1 95.69 165 ALA B O 1
ATOM 2581 N N . ARG B 1 166 ? 18.328 1.84 5.422 1 95.81 166 ARG B N 1
ATOM 2582 C CA . ARG B 1 166 ? 19.25 1.305 4.426 1 95.81 166 ARG B CA 1
ATOM 2583 C C . ARG B 1 166 ? 18.562 1.106 3.084 1 95.81 166 ARG B C 1
ATOM 2585 O O . ARG B 1 166 ? 19.141 1.354 2.031 1 95.81 166 ARG B O 1
ATOM 2592 N N . ALA B 1 167 ? 17.312 0.636 3.15 1 96.81 167 ALA B N 1
ATOM 2593 C CA . ALA B 1 167 ? 16.531 0.462 1.93 1 96.81 167 ALA B CA 1
ATOM 2594 C C . ALA B 1 167 ? 16.328 1.796 1.221 1 96.81 167 ALA B C 1
ATOM 2596 O O . ALA B 1 167 ? 16.453 1.885 -0.002 1 96.81 167 ALA B O 1
ATOM 2597 N N . PHE B 1 168 ? 16 2.838 1.996 1 96.5 168 PHE B N 1
ATOM 2598 C CA . PHE B 1 168 ? 15.852 4.168 1.417 1 96.5 168 PHE B CA 1
ATOM 2599 C C . PHE B 1 168 ? 17.141 4.621 0.746 1 96.5 168 PHE B C 1
ATOM 2601 O O . PHE B 1 168 ? 17.109 5.137 -0.375 1 96.5 168 PHE B O 1
ATOM 2608 N N . ARG B 1 169 ? 18.203 4.43 1.439 1 95.56 169 ARG B N 1
ATOM 2609 C CA . ARG B 1 169 ? 19.5 4.828 0.901 1 95.56 169 ARG B CA 1
ATOM 2610 C C . ARG B 1 169 ? 19.812 4.09 -0.399 1 95.56 169 ARG B C 1
ATOM 2612 O O . ARG B 1 169 ? 20.359 4.668 -1.335 1 95.56 169 ARG B O 1
ATOM 2619 N N . ALA B 1 170 ? 19.484 2.83 -0.412 1 95.75 170 ALA B N 1
ATOM 2620 C CA . ALA B 1 170 ? 19.688 2.037 -1.621 1 95.75 170 ALA B CA 1
ATOM 2621 C C . ALA B 1 170 ? 18.875 2.594 -2.787 1 95.75 170 ALA B C 1
ATOM 2623 O O . ALA B 1 170 ? 19.359 2.635 -3.922 1 95.75 170 ALA B O 1
ATOM 2624 N N . LEU B 1 171 ? 17.688 3.01 -2.539 1 96.31 171 LEU B N 1
ATOM 2625 C CA . LEU B 1 171 ? 16.844 3.574 -3.588 1 96.31 171 LEU B CA 1
ATOM 2626 C C . LEU B 1 171 ? 17.422 4.895 -4.094 1 96.31 171 LEU B C 1
ATOM 2628 O O . LEU B 1 171 ? 17.328 5.195 -5.285 1 96.31 171 LEU B O 1
ATOM 2632 N N . VAL B 1 172 ? 17.922 5.668 -3.182 1 94.62 172 VAL B N 1
ATOM 2633 C CA . VAL B 1 172 ? 18.609 6.898 -3.568 1 94.62 172 VAL B CA 1
ATOM 2634 C C . VAL B 1 172 ? 19.766 6.574 -4.5 1 94.62 172 VAL B C 1
ATOM 2636 O O . VAL B 1 172 ? 19.969 7.25 -5.512 1 94.62 172 VAL B O 1
ATOM 2639 N N . GLY B 1 173 ? 20.516 5.516 -4.164 1 89.44 173 GLY B N 1
ATOM 2640 C CA . GLY B 1 173 ? 21.656 5.102 -4.965 1 89.44 173 GLY B CA 1
ATOM 2641 C C . GLY B 1 173 ? 21.266 4.586 -6.336 1 89.44 173 GLY B C 1
ATOM 2642 O O . GLY B 1 173 ? 22.047 4.684 -7.289 1 89.44 173 GLY B O 1
ATOM 2643 N N . ALA B 1 174 ? 20.078 3.982 -6.457 1 86.12 174 ALA B N 1
ATOM 2644 C CA . ALA B 1 174 ? 19.594 3.424 -7.715 1 86.12 174 ALA B CA 1
ATOM 2645 C C . ALA B 1 174 ? 19.344 4.523 -8.742 1 86.12 174 ALA B C 1
ATOM 2647 O O . ALA B 1 174 ? 19.453 4.293 -9.945 1 86.12 174 ALA B O 1
ATOM 2648 N N . SER B 1 175 ? 18.859 5.66 -8.352 1 76.12 175 SER B N 1
ATOM 2649 C CA . SER B 1 175 ? 18.562 6.781 -9.234 1 76.12 175 SER B CA 1
ATOM 2650 C C . SER B 1 175 ? 19.844 7.426 -9.758 1 76.12 175 SER B C 1
ATOM 2652 O O . SER B 1 175 ? 19.859 7.988 -10.852 1 76.12 175 SER B O 1
ATOM 2654 N N . ALA B 1 176 ? 20.797 7.418 -8.961 1 68.06 176 ALA B N 1
ATOM 2655 C CA . ALA B 1 176 ? 22.078 7.992 -9.359 1 68.06 176 ALA B CA 1
ATOM 2656 C C . ALA B 1 176 ? 22.688 7.23 -10.539 1 68.06 176 ALA B C 1
ATOM 2658 O O . ALA B 1 176 ? 23.391 7.812 -11.367 1 68.06 176 ALA B O 1
ATOM 2659 N N . THR B 1 177 ? 22.438 5.969 -10.57 1 58.78 177 THR B N 1
ATOM 2660 C CA . THR B 1 177 ? 22.969 5.164 -11.656 1 58.78 177 THR B CA 1
ATOM 2661 C C . THR B 1 177 ? 22.297 5.52 -12.977 1 58.78 177 THR B C 1
ATOM 2663 O O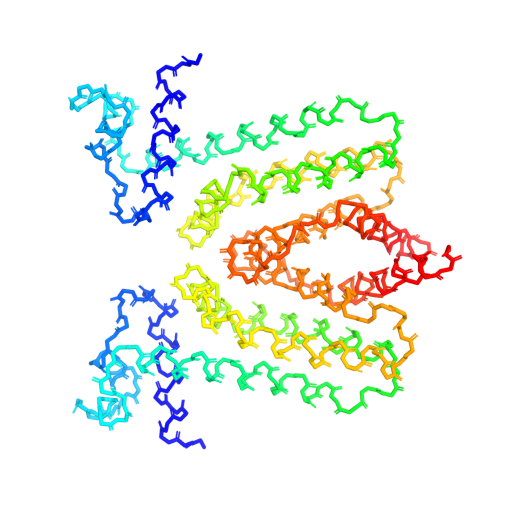 . THR B 1 177 ? 22.891 5.371 -14.047 1 58.78 177 THR B O 1
ATOM 2666 N N . ARG B 1 178 ? 21.109 5.891 -13.062 1 59.03 178 ARG B N 1
ATOM 2667 C CA . ARG B 1 178 ? 20.422 6.332 -14.273 1 59.03 178 ARG B CA 1
ATOM 2668 C C . ARG B 1 178 ? 21.062 7.594 -14.836 1 59.03 178 ARG B C 1
ATOM 2670 O O . ARG B 1 178 ? 21.094 7.785 -16.062 1 59.03 178 ARG B O 1
ATOM 2677 N N . GLY B 1 179 ? 21.25 8.633 -13.969 1 45.97 179 GLY B N 1
ATOM 2678 C CA . GLY B 1 179 ? 21.859 9.883 -14.414 1 45.97 179 GLY B CA 1
ATOM 2679 C C . GLY B 1 179 ? 23.25 9.703 -14.984 1 45.97 179 GLY B C 1
ATOM 2680 O O . GLY B 1 179 ? 23.781 10.617 -15.617 1 45.97 179 GLY B O 1
ATOM 2681 N N . GLY B 1 180 ? 24.062 8.812 -14.648 1 40.62 180 GLY B N 1
ATOM 2682 C CA . GLY B 1 180 ? 25.391 8.68 -15.242 1 40.62 180 GLY B CA 1
ATOM 2683 C C . GLY B 1 180 ? 25.375 8.008 -16.594 1 40.62 180 GLY B C 1
ATOM 2684 O O . GLY B 1 180 ? 26.422 7.676 -17.156 1 40.62 180 GLY B O 1
ATOM 2685 N N . LEU B 1 181 ? 24.266 7.371 -17.031 1 35.47 181 LEU B N 1
ATOM 2686 C CA . LEU B 1 181 ? 24.328 6.934 -18.422 1 35.47 181 LEU B CA 1
ATOM 2687 C C . LEU B 1 181 ? 23.953 8.07 -19.359 1 35.47 181 LEU B C 1
ATOM 2689 O O . LEU B 1 181 ? 23.109 8.906 -19.031 1 35.47 181 LEU B O 1
#

pLDDT: mean 88.48, std 10.58, range [35.47, 98.12]

Secondary structure (DSSP, 8-state):
--HHHHHHHHHHHHHHHH-GGG--HHHHHHHHT--TTHHHHH--SHHHHHHHHHHHHHHHHHHHHHHH-S-SSHHHHHHHHHHHHHHHHHH-HHHHHHHHHHHHHSHHHHHHHHHHHHHHHHHHHHHTT-TTHHHHHHHHHHHHHHHHHHHTTT--SPP-HHHHHHHHHHHHHHHHHHHT-/--HHHHHHHHHHHHHHHH-GGG--HHHHHHHHT--TTHHHHH--SHHHHHHHHHHHHHHHHHHHHHHH-S-SSHHHHHHHHHHHHHHHHHH-HHHHHHHHHHHHHSHHHHHHHHHHHHHHHHHHHHHTT-TTHHHHHHHHHHHHHHHHHHHTTT--SPP-HHHHHHHHHHHHHHHHHHHT-

Nearest PDB structures (foldseek):
  2np5-assembly1_A  TM=8.270E-01  e=1.666E-06  Rhodococcus jostii RHA1
  2g3b-assembly1_A  TM=8.165E-01  e=6.569E-05  Rhodococcus jostii RHA1
  3dew-assembly1_A-2  TM=6.751E-01  e=1.865E-04  Geobacter sulfurreducens
  4x1e-assembly1_B  TM=6.401E-01  e=3.071E-04  Escherichia coli CFT073
  4xk4-assembly2_D  TM=5.342E-01  e=3.853E-04  Escherichia coli K-12

Sequence (362 aa):
MSRRELLADAAISVVAQGGLKRLTHRAVDASAGVPTGTTSNYWNSRQALVDAMIARLEELDFAVWRATVPPEDLDELLGGLANAIAMLASEKPDLVRVRLALFLDHGDRFARAHGRVRGVLAGLLERHGVPDAATTAALIADLCDGVLLHSVTVRSEPIDVDGLARAFRALVGASATRGGLMSRRELLADAAISVVAQGGLKRLTHRAVDASAGVPTGTTSNYWNSRQALVDAMIARLEELDFAVWRATVPPEDLDELLGGLANAIAMLASEKPDLVRVRLALFLDHGDRFARAHGRVRGVLAGLLERHGVPDAATTAALIADLCDGVLLHSVTVRSEPIDVDGLARAFRALVGASATRGGL

Solvent-accessible surface area (backbone atoms only — not comparable to full-atom values): 18387 Å² total; per-residue (Å²): 131,52,71,66,54,48,44,30,51,18,40,45,51,42,24,41,75,58,34,72,87,51,60,40,53,60,52,24,12,59,66,52,70,48,62,81,61,53,46,39,71,78,30,81,40,72,64,50,43,49,52,44,34,53,51,48,53,47,50,54,51,47,49,52,52,50,68,43,56,85,46,90,41,67,66,51,36,38,42,38,49,24,44,49,52,38,44,41,44,71,74,33,47,49,59,52,50,34,50,54,51,39,37,73,74,38,18,68,67,42,28,55,56,52,47,51,54,41,47,52,49,13,52,54,37,39,76,68,65,39,49,62,19,60,61,35,26,50,53,46,50,20,28,51,50,13,45,45,53,34,44,73,30,52,45,85,68,82,70,55,41,70,58,47,20,42,39,46,52,21,36,52,55,39,35,44,59,59,71,73,100,133,53,71,66,54,48,45,30,51,18,39,44,51,42,24,42,76,58,32,71,88,52,60,41,53,60,52,22,11,57,65,53,70,47,60,81,61,52,46,40,73,77,30,80,40,71,65,50,44,50,52,44,33,53,52,47,51,47,49,54,50,48,50,52,52,52,68,41,57,84,44,92,40,65,66,51,36,38,42,39,50,23,46,48,51,38,45,40,43,73,74,33,46,48,59,52,50,34,51,54,50,39,35,73,75,38,18,69,66,44,26,55,55,51,45,52,53,42,47,51,48,13,52,53,35,40,76,68,66,39,50,61,19,61,61,36,24,50,53,48,47,19,30,51,48,13,45,46,54,34,43,74,30,53,45,85,66,81,69,56,41,69,59,46,20,41,38,47,50,20,36,50,55,36,35,43,57,58,71,74,103

Radius of gyration: 21.26 Å; Cα contacts (8 Å, |Δi|>4): 454; chains: 2; bounding box: 58×48×42 Å